Protein AF-A0A918CQI0-F1 (afdb_monomer)

Nearest PDB structures (foldseek):
  6ohr-assembly1_A  TM=6.724E-01  e=1.239E-04  Homo sapiens
  6ohr-assembly2_B  TM=6.672E-01  e=1.388E-04  Homo sapiens
  6ohr-assembly3_C  TM=6.407E-01  e=8.799E-05  Homo sapiens
  2b5a-assembly1_A  TM=7.599E-01  e=2.632E-02  [Bacillus] caldolyticus
  6jpi-assembly1_C  TM=6.608E-01  e=2.218E-02  Pseudomonas aeruginosa PAO1

Organism: NCBI:txid1324013

pLDDT: mean 83.98, std 19.93, range [24.59, 98.56]

InterPro domains:
  IPR001387 Cro/C1-type, helix-turn-helix domain [cd00093] (37-89)
  IPR010982 Lambda repressor-like, DNA-binding domain superfamily [SSF47413] (44-100)

Mean predicted aligned error: 15.68 Å

Foldseek 3Di:
DDDDDDDDDDDDDDDDDDDPPPPPPPPDDDALLRVQLVVLVVLCVVLVNDDLVVLCVQLVHDSVLSVCSNNSVDQDDLSSQQSSCVSSVHDSVVSVVSSVVNVVRVVVVVVVPDDDPDPDPPWDKFWDPAPLSQLVVLLVLLLVFDAEKEKEAADPADQCPVPDPSSVSSVVSLLVSLQVCLPPNGAHEYEYAFADDPNAGDPNSLVVLVVVCVSCVPRNRYFYFYDHDHPVDFDWMWIDGHQFKIKIWGPDPDPDHIIIMMTTDNVVSVVVVVVRVVVVVVTDTSVVVSVVNVD

Structure (mmCIF, N/CA/C/O backbone):
data_AF-A0A918CQI0-F1
#
_entry.id   AF-A0A918CQI0-F1
#
loop_
_atom_site.group_PDB
_atom_site.id
_atom_site.type_symbol
_atom_site.label_atom_id
_atom_site.label_alt_id
_atom_site.label_comp_id
_atom_site.label_asym_id
_atom_site.label_entity_id
_atom_site.label_seq_id
_atom_site.pdbx_PDB_ins_code
_atom_site.Cartn_x
_atom_site.Cartn_y
_atom_site.Cartn_z
_atom_site.occupancy
_atom_site.B_iso_or_equiv
_atom_site.auth_seq_id
_atom_site.auth_comp_id
_atom_site.auth_asym_id
_atom_site.auth_atom_id
_atom_site.pdbx_PDB_model_num
ATOM 1 N N . MET A 1 1 ? -9.431 64.770 25.709 1.00 43.91 1 MET A N 1
ATOM 2 C CA . MET A 1 1 ? -10.856 64.709 26.113 1.00 43.91 1 MET A CA 1
ATOM 3 C C . MET A 1 1 ? -11.470 66.068 25.822 1.00 43.91 1 MET A C 1
ATOM 5 O O . MET A 1 1 ? -10.762 67.024 26.129 1.00 43.91 1 MET A O 1
ATOM 9 N N . PRO A 1 2 ? -12.708 66.215 25.311 1.00 46.00 2 PRO A N 1
ATOM 10 C CA . PRO A 1 2 ? -13.735 65.239 24.889 1.00 46.00 2 PRO A CA 1
ATOM 11 C C . PRO A 1 2 ? -14.119 65.391 23.387 1.00 46.00 2 PRO A C 1
ATOM 13 O O . PRO A 1 2 ? -13.620 66.292 22.724 1.00 46.00 2 PRO A O 1
ATOM 16 N N . GLY A 1 3 ? -14.807 64.429 22.761 1.00 30.62 3 GLY A N 1
ATOM 17 C CA . GLY A 1 3 ? -16.277 64.387 22.564 1.00 30.62 3 GLY A CA 1
ATOM 18 C C . GLY A 1 3 ? -16.542 64.277 21.043 1.00 30.62 3 GLY A C 1
ATOM 19 O O . GLY A 1 3 ? -15.683 64.696 20.280 1.00 30.62 3 GLY A O 1
ATOM 20 N N . GLU A 1 4 ? -17.592 63.707 20.456 1.00 34.19 4 GLU A N 1
ATOM 21 C CA . GLU A 1 4 ? -18.902 63.168 20.846 1.00 34.19 4 GLU A CA 1
ATOM 22 C C . GLU A 1 4 ? -19.429 62.402 19.601 1.00 34.19 4 GLU A C 1
ATOM 24 O O . GLU A 1 4 ? -19.102 62.760 18.472 1.00 34.19 4 GLU A O 1
ATOM 29 N N . SER A 1 5 ? -20.021 61.216 19.765 1.00 29.55 5 SER A N 1
ATOM 30 C CA . SER A 1 5 ? -21.467 60.923 19.630 1.00 29.55 5 SER A CA 1
ATOM 31 C C . SER A 1 5 ? -22.113 61.207 18.263 1.00 29.55 5 SER A C 1
ATOM 33 O O . SER A 1 5 ? -22.147 62.335 17.788 1.00 29.55 5 SER A O 1
ATOM 35 N N . GLY A 1 6 ? -22.753 60.178 17.693 1.00 29.69 6 GLY A N 1
ATOM 36 C CA . GLY A 1 6 ? -23.623 60.317 16.524 1.00 29.69 6 GLY A CA 1
ATOM 37 C C . GLY A 1 6 ? -24.321 59.020 16.108 1.00 29.69 6 GLY A C 1
ATOM 38 O O . GLY A 1 6 ? -24.014 58.469 15.058 1.00 29.69 6 GLY A O 1
ATOM 39 N N . THR A 1 7 ? -25.265 58.543 16.923 1.00 31.00 7 THR A N 1
ATOM 40 C CA . THR A 1 7 ? -26.298 57.564 16.533 1.00 31.00 7 THR A CA 1
ATOM 41 C C . THR A 1 7 ? -27.564 58.324 16.149 1.00 31.00 7 THR A C 1
ATOM 43 O O . THR A 1 7 ? -28.096 59.010 17.016 1.00 31.00 7 THR A O 1
ATOM 46 N N . ILE A 1 8 ? -28.096 58.152 14.929 1.00 29.22 8 ILE A N 1
ATOM 47 C CA . ILE A 1 8 ? -29.526 58.356 14.606 1.00 29.22 8 ILE A CA 1
ATOM 48 C C . ILE A 1 8 ? -29.971 57.300 13.583 1.00 29.22 8 ILE A C 1
ATOM 50 O O . ILE A 1 8 ? -29.240 56.949 12.661 1.00 29.22 8 ILE A O 1
ATOM 54 N N . ALA A 1 9 ? -31.174 56.778 13.810 1.00 25.25 9 ALA A N 1
ATOM 55 C CA . ALA A 1 9 ? -31.781 55.615 13.187 1.00 25.25 9 ALA A CA 1
ATOM 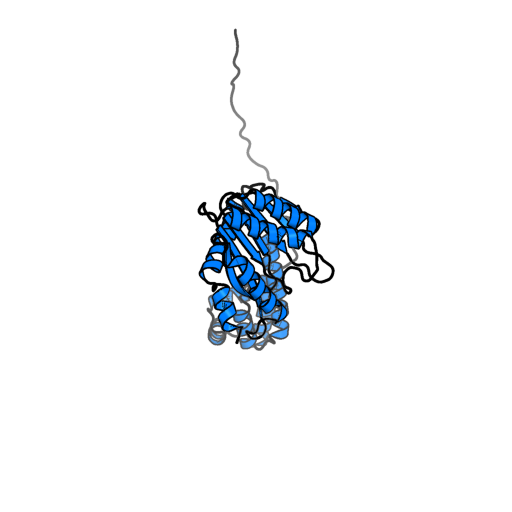56 C C . ALA A 1 9 ? -32.838 55.951 12.109 1.00 25.25 9 ALA A C 1
ATOM 58 O O . ALA A 1 9 ? -33.410 57.034 12.120 1.00 25.25 9 ALA A O 1
ATOM 59 N N . LEU A 1 10 ? -33.155 54.913 11.315 1.00 25.06 10 LEU A N 1
ATOM 60 C CA . LEU A 1 10 ? -34.474 54.512 10.779 1.00 25.06 10 LEU A CA 1
ATOM 61 C C . LEU A 1 10 ? -35.202 55.393 9.734 1.00 25.06 10 LEU A C 1
ATOM 63 O O . LEU A 1 10 ? -35.599 56.519 10.000 1.00 25.06 10 LEU A O 1
ATOM 67 N N . VAL A 1 11 ? -35.504 54.782 8.576 1.00 24.59 11 VAL A N 1
ATOM 68 C CA . VAL A 1 11 ? -36.842 54.379 8.053 1.00 24.59 11 VAL A CA 1
ATOM 69 C C . VAL A 1 11 ? -36.818 54.408 6.515 1.00 24.59 11 VAL A C 1
ATOM 71 O O . VAL A 1 11 ? -36.455 55.411 5.912 1.00 24.59 11 VAL A O 1
ATOM 74 N N . GLY A 1 12 ? -37.276 53.326 5.876 1.00 25.64 12 GLY A N 1
ATOM 75 C CA . GLY A 1 12 ? -37.568 53.307 4.440 1.00 25.64 12 GLY A CA 1
ATOM 76 C C . GLY A 1 12 ? -38.096 51.960 3.950 1.00 25.64 12 GLY A C 1
ATOM 77 O O . GLY A 1 12 ? -37.353 51.193 3.351 1.00 25.64 12 GLY A O 1
ATOM 78 N N . LEU A 1 13 ? -39.370 51.673 4.232 1.00 28.36 13 LEU A N 1
ATOM 79 C CA . LEU A 1 13 ? -40.168 50.638 3.563 1.00 28.36 13 LEU A CA 1
ATOM 80 C C . LEU A 1 13 ? -40.435 51.052 2.106 1.00 28.36 13 LEU A C 1
ATOM 82 O O . LEU A 1 13 ? -40.851 52.182 1.861 1.00 28.36 13 LEU A O 1
ATOM 86 N N . GLY A 1 14 ? -40.263 50.121 1.167 1.00 27.58 14 GLY A N 1
ATOM 87 C CA . GLY A 1 14 ? -40.671 50.266 -0.231 1.00 27.58 14 GLY A CA 1
ATOM 88 C C . GLY A 1 14 ? -40.744 48.902 -0.912 1.00 27.58 14 GLY A C 1
ATOM 89 O O . GLY A 1 14 ? -39.717 48.315 -1.244 1.00 27.58 14 GLY A O 1
ATOM 90 N N . GLU A 1 15 ? -41.962 48.385 -1.057 1.00 27.89 15 GLU A N 1
ATOM 91 C CA . GLU A 1 15 ? -42.294 47.166 -1.795 1.00 27.89 15 GLU A CA 1
ATOM 92 C C . GLU A 1 15 ? -42.138 47.327 -3.317 1.00 27.89 15 GLU A C 1
ATOM 94 O O . GLU A 1 15 ? -42.397 48.391 -3.870 1.00 27.89 15 GLU A O 1
ATOM 99 N N . ALA A 1 16 ? -41.849 46.179 -3.945 1.00 30.19 16 ALA A N 1
ATOM 100 C CA . ALA A 1 16 ? -42.161 45.763 -5.314 1.00 30.19 16 ALA A CA 1
ATOM 101 C C . ALA A 1 16 ? -41.511 46.521 -6.490 1.00 30.19 16 ALA A C 1
ATOM 103 O O . ALA A 1 16 ? -41.761 47.695 -6.727 1.00 30.19 16 ALA A O 1
ATOM 104 N N . LEU A 1 17 ? -40.783 45.778 -7.333 1.00 30.05 17 LEU A N 1
ATOM 105 C CA . LEU A 1 17 ? -41.229 45.385 -8.679 1.00 30.05 17 LEU A CA 1
ATOM 106 C C . LEU A 1 17 ? -40.208 44.422 -9.313 1.00 30.05 17 LEU A C 1
ATOM 108 O O . LEU A 1 17 ? -39.026 44.430 -8.984 1.00 30.05 17 LEU A O 1
ATOM 112 N N . GLY A 1 18 ? -40.725 43.535 -10.161 1.00 34.34 18 GLY A N 1
ATOM 113 C CA . GLY A 1 18 ? -40.075 42.321 -10.640 1.00 34.34 18 GLY A CA 1
ATOM 114 C C . GLY A 1 18 ? -38.739 42.520 -11.353 1.00 34.34 18 GLY A C 1
ATOM 115 O O . GLY A 1 18 ? -38.588 43.369 -12.225 1.00 34.34 18 GLY A O 1
ATOM 116 N N . GLY A 1 19 ? -37.801 41.640 -11.020 1.00 28.45 19 GLY A N 1
ATOM 117 C CA . GLY A 1 19 ? -36.682 41.277 -11.872 1.00 28.45 19 GLY A CA 1
ATOM 118 C C . GLY A 1 19 ? -36.736 39.770 -12.041 1.00 28.45 19 GLY A C 1
ATOM 119 O O . GLY A 1 19 ? -36.322 39.041 -11.144 1.00 28.45 19 GLY A O 1
ATOM 120 N N . GLU A 1 20 ? -37.322 39.313 -13.147 1.00 30.55 20 GLU A N 1
ATOM 121 C CA . GLU A 1 20 ? -37.226 37.928 -13.597 1.00 30.55 20 GLU A CA 1
ATOM 122 C C . GLU A 1 20 ? -35.743 37.543 -13.629 1.00 30.55 20 GLU A C 1
ATOM 124 O O . GLU A 1 20 ? -34.983 37.979 -14.495 1.00 30.55 20 GLU A O 1
ATOM 129 N N . ALA A 1 21 ? -35.318 36.741 -12.652 1.00 32.94 21 ALA A N 1
ATOM 130 C CA . ALA A 1 21 ? -34.090 35.984 -12.767 1.00 32.94 21 ALA A CA 1
ATOM 131 C C . ALA A 1 21 ? -34.313 35.012 -13.923 1.00 32.94 21 ALA A C 1
ATOM 133 O O . ALA A 1 21 ? -35.017 34.013 -13.798 1.00 32.94 21 ALA A O 1
ATOM 134 N N . MET A 1 22 ? -33.784 35.403 -15.075 1.00 33.12 22 MET A N 1
ATOM 135 C CA . MET A 1 22 ? -33.722 34.631 -16.297 1.00 33.12 22 MET A CA 1
ATOM 136 C C . MET A 1 22 ? -33.066 33.289 -15.978 1.00 33.12 22 MET A C 1
ATOM 138 O O . MET A 1 22 ? -31.842 33.183 -15.919 1.00 33.12 22 MET A O 1
ATOM 142 N N . ASP A 1 23 ? -33.913 32.287 -15.731 1.00 33.84 23 ASP A N 1
ATOM 143 C CA . ASP A 1 23 ? -33.568 30.875 -15.694 1.00 33.84 23 ASP A CA 1
ATOM 144 C C . ASP A 1 23 ? -32.822 30.579 -16.997 1.00 33.84 23 ASP A C 1
ATOM 146 O O . ASP A 1 23 ? -33.412 30.433 -18.074 1.00 33.84 23 ASP A O 1
ATOM 150 N N . THR A 1 24 ? -31.496 30.513 -16.920 1.00 36.16 24 THR A N 1
ATOM 151 C CA . THR A 1 24 ? -30.653 29.937 -17.962 1.00 36.16 24 THR A CA 1
ATOM 152 C C . THR A 1 24 ? -30.858 28.430 -17.921 1.00 36.16 24 THR A C 1
ATOM 154 O O . THR A 1 24 ? -30.026 27.635 -17.495 1.00 36.16 24 THR A O 1
ATOM 157 N N . HIS A 1 25 ? -32.044 28.033 -18.372 1.00 39.84 25 HIS A N 1
ATOM 158 C CA . HIS A 1 25 ? -32.394 26.681 -18.724 1.00 39.84 25 HIS A CA 1
ATOM 159 C C . HIS A 1 25 ? -31.413 26.226 -19.809 1.00 39.84 25 HIS A C 1
ATOM 161 O O . HIS A 1 25 ? -31.597 26.520 -20.993 1.00 39.84 25 HIS A O 1
ATOM 167 N N . THR A 1 26 ? -30.363 25.506 -19.404 1.00 41.09 26 THR A N 1
ATOM 168 C CA . THR A 1 26 ? -29.551 24.667 -20.291 1.00 41.09 26 THR A CA 1
ATOM 169 C C . THR A 1 26 ? -30.467 23.600 -20.882 1.00 41.09 26 THR A C 1
ATOM 171 O O . THR A 1 26 ? -30.580 22.470 -20.410 1.00 41.09 26 THR A O 1
ATOM 174 N N . ARG A 1 27 ? -31.191 23.995 -21.923 1.00 43.25 27 ARG A N 1
ATOM 175 C CA . ARG A 1 27 ? -31.973 23.127 -22.783 1.00 43.25 27 ARG A CA 1
ATOM 176 C C . ARG A 1 27 ? -30.967 22.402 -23.674 1.00 43.25 27 ARG A C 1
ATOM 178 O O . ARG A 1 27 ? -30.378 23.030 -24.548 1.00 43.25 27 ARG A O 1
ATOM 185 N N . GLY A 1 28 ? -30.772 21.096 -23.481 1.00 47.19 28 GLY A N 1
ATOM 186 C CA . GLY A 1 28 ? -30.269 20.284 -24.595 1.00 47.19 28 GLY A CA 1
ATOM 187 C C . GLY A 1 28 ? -29.631 18.926 -24.323 1.00 47.19 28 GLY A C 1
ATOM 188 O O . GLY A 1 28 ? -29.652 18.106 -25.233 1.00 47.19 28 GLY A O 1
ATOM 189 N N . ALA A 1 29 ? -29.108 18.627 -23.131 1.00 59.72 29 ALA A N 1
ATOM 190 C CA . ALA A 1 29 ? -28.487 17.321 -22.881 1.00 59.72 29 ALA A CA 1
ATOM 191 C C . ALA A 1 29 ? -29.232 16.561 -21.779 1.00 59.72 29 ALA A C 1
ATOM 193 O O . ALA A 1 29 ? -29.162 16.916 -20.606 1.00 59.72 29 ALA A O 1
ATOM 194 N N . SER A 1 30 ? -29.957 15.499 -22.148 1.00 77.81 30 SER A N 1
ATOM 195 C CA . SER A 1 30 ? -30.478 14.542 -21.165 1.00 77.81 30 SER A CA 1
ATOM 196 C C . SER A 1 30 ? -29.317 13.965 -20.355 1.00 77.81 30 SER A C 1
ATOM 198 O O . SER A 1 30 ? -28.272 13.639 -20.932 1.00 77.81 30 SER A O 1
ATOM 200 N N . SER A 1 31 ? -29.507 13.805 -19.042 1.00 89.00 31 SER A N 1
ATOM 201 C CA . SER A 1 31 ? -28.473 13.243 -18.167 1.00 89.00 31 SER A CA 1
ATOM 202 C C . SER A 1 31 ? -28.040 11.854 -18.663 1.00 89.00 31 SER A C 1
ATOM 204 O O . SER A 1 31 ? -28.851 11.149 -19.280 1.00 89.00 31 SER A O 1
ATOM 206 N N . PRO A 1 32 ? -26.801 11.405 -18.395 1.00 92.38 32 PRO A N 1
ATOM 207 C CA . PRO A 1 32 ? -26.342 10.077 -18.817 1.00 92.38 32 PRO A CA 1
ATOM 208 C C . PRO A 1 32 ? -27.292 8.957 -18.360 1.00 92.38 32 PRO A C 1
ATOM 210 O O . PRO A 1 32 ? -27.568 8.014 -19.103 1.00 92.38 32 PRO A O 1
ATOM 213 N N . VAL A 1 33 ? -27.895 9.107 -17.175 1.00 93.38 33 VAL A N 1
ATOM 214 C CA . VAL A 1 33 ? -28.897 8.173 -16.638 1.00 93.38 33 VAL A CA 1
ATOM 215 C C . VAL A 1 33 ? -30.197 8.199 -17.451 1.00 93.38 33 VAL A C 1
ATOM 217 O O . VAL A 1 33 ? -30.773 7.148 -17.731 1.00 93.38 33 VAL A O 1
ATOM 220 N N . GLN A 1 34 ? -30.654 9.378 -17.878 1.00 94.00 34 GLN A N 1
ATOM 221 C CA . GLN A 1 34 ? -31.845 9.526 -18.718 1.00 94.00 34 GLN A CA 1
ATOM 222 C C . GLN A 1 34 ? -31.631 8.986 -20.139 1.00 94.00 34 GLN A C 1
ATOM 224 O O . GLN A 1 34 ? -32.548 8.381 -20.705 1.00 94.00 34 GLN A O 1
ATOM 229 N N . ARG A 1 35 ? -30.433 9.154 -20.716 1.00 94.69 35 ARG A N 1
ATOM 230 C CA . ARG A 1 35 ? -30.082 8.565 -22.021 1.00 94.69 35 ARG A CA 1
ATOM 231 C C . ARG A 1 35 ? -30.095 7.042 -21.949 1.00 94.69 35 ARG A C 1
ATOM 233 O O . ARG A 1 35 ? -30.805 6.399 -22.721 1.00 94.69 35 ARG A O 1
ATOM 240 N N . PHE A 1 36 ? -29.429 6.480 -20.942 1.00 95.88 36 PHE A N 1
ATOM 241 C CA . PHE A 1 36 ? -29.421 5.040 -20.692 1.00 95.88 36 PHE A CA 1
ATOM 242 C C . PHE A 1 36 ? -30.840 4.469 -20.505 1.00 95.88 36 PHE A C 1
ATOM 244 O O . PHE A 1 36 ? -31.219 3.476 -21.128 1.00 95.88 36 PHE A O 1
ATOM 251 N N . ALA A 1 37 ? -31.672 5.134 -19.700 1.00 96.19 37 ALA A N 1
ATOM 252 C CA . ALA A 1 37 ? -33.060 4.735 -19.474 1.00 96.19 37 ALA A CA 1
ATOM 253 C C . ALA A 1 37 ? -33.925 4.789 -20.741 1.00 96.19 37 ALA A C 1
ATOM 255 O O . ALA A 1 37 ? -34.863 4.006 -20.900 1.00 96.19 37 ALA A O 1
ATOM 256 N N . SER A 1 38 ? -33.625 5.709 -21.657 1.00 96.38 38 SER A N 1
ATOM 257 C CA . SER A 1 38 ? -34.333 5.829 -22.933 1.00 96.38 38 SER A CA 1
ATOM 258 C C . SER A 1 38 ? -34.050 4.639 -23.844 1.00 96.38 38 SER A C 1
ATOM 260 O O . SER A 1 38 ? -34.995 4.044 -24.366 1.00 96.38 38 SER A O 1
ATOM 262 N N . GLU A 1 39 ? -32.792 4.211 -23.945 1.00 96.75 39 GLU A N 1
ATOM 263 C CA . GLU A 1 39 ? -32.448 2.966 -24.640 1.00 96.75 39 GLU A CA 1
ATOM 264 C C . GLU A 1 39 ? -33.082 1.746 -23.955 1.00 96.75 39 GLU A C 1
ATOM 266 O O . GLU A 1 39 ? -33.554 0.826 -24.627 1.00 96.75 39 GLU A O 1
ATOM 271 N N . LEU A 1 40 ? -33.182 1.744 -22.618 1.00 96.50 40 LEU A N 1
ATOM 272 C CA . LEU A 1 40 ? -33.717 0.589 -21.881 1.00 96.50 40 LEU A CA 1
ATOM 273 C C . LEU A 1 40 ? -35.222 0.441 -22.100 1.00 96.50 40 LEU A C 1
ATOM 275 O O . LEU A 1 40 ? -35.736 -0.670 -22.244 1.00 96.50 40 LEU A O 1
ATOM 279 N N . ARG A 1 41 ? -35.932 1.567 -22.208 1.00 97.25 41 ARG A N 1
ATOM 280 C CA . ARG A 1 41 ? -37.339 1.590 -22.616 1.00 97.25 41 ARG A CA 1
ATOM 281 C C . ARG A 1 41 ? -37.521 1.114 -24.057 1.00 97.25 41 ARG A C 1
ATOM 283 O O . ARG A 1 41 ? -38.466 0.371 -24.307 1.00 97.25 41 ARG A O 1
ATOM 290 N N . ARG A 1 42 ? -36.622 1.467 -24.986 1.00 96.56 42 ARG A N 1
ATOM 291 C CA . ARG A 1 42 ? -36.660 0.949 -26.370 1.00 96.56 42 ARG A CA 1
ATOM 292 C C . ARG A 1 42 ? -36.492 -0.565 -26.416 1.00 96.56 42 ARG A C 1
ATOM 294 O O . ARG A 1 42 ? -37.295 -1.234 -27.060 1.00 96.56 42 ARG A O 1
ATOM 301 N N . LEU A 1 43 ? -35.524 -1.105 -25.676 1.00 96.75 43 LEU A N 1
ATOM 302 C CA . LEU A 1 43 ? -35.337 -2.552 -25.572 1.00 96.75 43 LEU A CA 1
ATOM 303 C C . LEU A 1 43 ? -36.574 -3.235 -24.972 1.00 96.75 43 LEU A C 1
ATOM 305 O O . LEU A 1 43 ? -37.048 -4.240 -25.494 1.00 96.75 43 LEU A O 1
ATOM 309 N N . ARG A 1 44 ? -37.164 -2.647 -23.925 1.00 97.06 44 ARG A N 1
ATOM 310 C CA . ARG A 1 44 ? -38.406 -3.153 -23.329 1.00 97.06 44 ARG A CA 1
ATOM 311 C C . ARG A 1 44 ? -39.573 -3.172 -24.318 1.00 97.06 44 ARG A C 1
ATOM 313 O O . ARG A 1 44 ? -40.345 -4.126 -24.302 1.00 97.06 44 ARG A O 1
ATOM 320 N N . MET A 1 45 ? -39.715 -2.150 -25.162 1.00 96.06 45 MET A N 1
ATOM 321 C CA . MET A 1 45 ? -40.747 -2.125 -26.207 1.00 96.06 45 MET A CA 1
ATOM 322 C C . MET A 1 45 ? -40.519 -3.226 -27.247 1.00 96.06 45 MET A C 1
ATOM 324 O O . MET A 1 45 ? -41.465 -3.940 -27.571 1.00 96.06 45 MET A O 1
ATOM 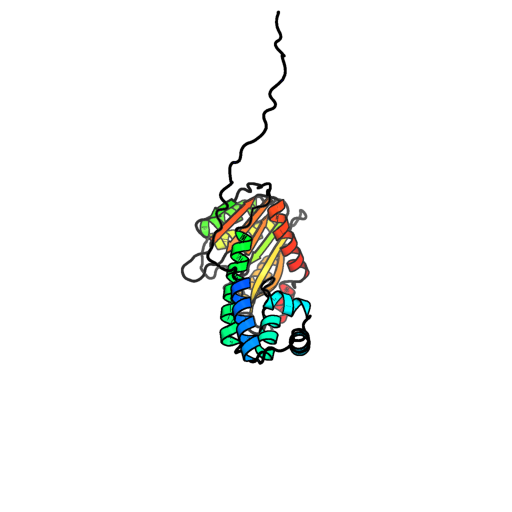328 N N . ALA A 1 46 ? -39.276 -3.423 -27.698 1.00 93.88 46 ALA A N 1
ATOM 329 C CA . ALA A 1 46 ? -38.921 -4.501 -28.626 1.00 93.88 46 ALA A CA 1
ATOM 330 C C . ALA A 1 46 ? -39.201 -5.900 -28.040 1.00 93.88 46 ALA A C 1
ATOM 332 O O . ALA A 1 46 ? -39.601 -6.808 -28.759 1.00 93.88 46 ALA A O 1
ATOM 333 N N . ALA A 1 47 ? -39.079 -6.046 -26.719 1.00 92.62 47 ALA A N 1
ATOM 334 C CA . ALA A 1 47 ? -39.394 -7.266 -25.978 1.00 92.62 47 ALA A CA 1
ATOM 335 C C . ALA A 1 47 ? -40.899 -7.469 -25.680 1.00 92.62 47 ALA A C 1
ATOM 337 O O . ALA A 1 47 ? -41.250 -8.283 -24.825 1.00 92.62 47 ALA A O 1
ATOM 338 N N . GLY A 1 48 ? -41.803 -6.707 -26.307 1.00 93.69 48 GLY A N 1
ATOM 339 C CA . GLY A 1 48 ? -43.252 -6.827 -26.086 1.00 93.69 48 GLY A CA 1
ATOM 340 C C . GLY A 1 48 ? -43.765 -6.112 -24.831 1.00 93.69 48 GLY A C 1
ATOM 341 O O . GLY A 1 48 ? -44.816 -6.459 -24.299 1.00 93.69 48 GLY A O 1
ATOM 342 N N . ASN A 1 49 ? -43.029 -5.112 -24.340 1.00 92.69 49 ASN A N 1
ATOM 343 C CA . ASN A 1 49 ? -43.407 -4.255 -23.215 1.00 92.69 49 ASN A CA 1
ATOM 344 C C . ASN A 1 49 ? -43.733 -5.014 -21.912 1.00 92.69 49 ASN A C 1
ATOM 346 O O . ASN A 1 49 ? -44.700 -4.699 -21.213 1.00 92.69 49 ASN A O 1
ATOM 350 N N . LEU A 1 50 ? -42.890 -5.992 -21.560 1.00 93.69 50 LEU A N 1
ATOM 351 C CA . LEU A 1 50 ? -43.024 -6.793 -20.337 1.00 93.69 50 LEU A CA 1
ATOM 352 C C . LEU A 1 50 ? -43.305 -5.928 -19.098 1.00 93.69 50 LEU A C 1
ATOM 354 O O . LEU A 1 50 ? -42.764 -4.829 -18.942 1.00 93.69 50 LEU A O 1
ATOM 358 N N . GLN A 1 51 ? -44.146 -6.427 -18.191 1.00 95.44 51 GLN A N 1
ATOM 359 C CA . GLN A 1 51 ? -44.474 -5.711 -16.959 1.00 95.44 51 GLN A CA 1
ATOM 360 C C . GLN A 1 51 ? -43.256 -5.626 -16.030 1.00 95.44 51 GLN A C 1
ATOM 362 O O . GLN A 1 51 ? -42.476 -6.571 -15.918 1.00 95.44 51 GLN A O 1
ATOM 367 N N . VAL A 1 52 ? -43.134 -4.514 -15.299 1.00 95.06 52 VAL A N 1
ATOM 368 C CA . VAL A 1 52 ? -42.037 -4.259 -14.343 1.00 95.06 52 VAL A CA 1
ATOM 369 C C . VAL A 1 52 ? -41.858 -5.415 -13.353 1.00 95.06 52 VAL A C 1
ATOM 371 O O . VAL A 1 52 ? -40.731 -5.845 -13.122 1.00 95.06 52 VAL A O 1
ATOM 374 N N . LYS A 1 53 ? -42.957 -5.970 -12.824 1.00 94.38 53 LYS A N 1
ATOM 375 C CA . LYS A 1 53 ? -42.926 -7.114 -11.896 1.00 94.38 53 LYS A CA 1
ATOM 376 C C . LYS A 1 53 ? -42.364 -8.382 -12.546 1.00 94.38 53 LYS A C 1
ATOM 378 O O . LYS A 1 53 ? -41.578 -9.089 -11.926 1.00 94.38 53 LYS A O 1
ATOM 383 N N . THR A 1 54 ? -42.726 -8.647 -13.801 1.00 95.44 54 THR A N 1
ATOM 384 C CA . THR A 1 54 ? -42.221 -9.792 -14.572 1.00 95.44 54 THR A CA 1
ATOM 385 C C . THR A 1 54 ? -40.730 -9.653 -14.855 1.00 95.44 54 THR A C 1
ATOM 387 O O . THR A 1 54 ? -39.984 -10.615 -14.686 1.00 95.44 54 THR A O 1
ATOM 390 N N . ILE A 1 55 ? -40.286 -8.452 -15.240 1.00 95.56 55 ILE A N 1
ATOM 391 C CA . ILE A 1 55 ? -38.867 -8.155 -15.462 1.00 95.56 55 ILE A CA 1
ATOM 392 C C . ILE A 1 55 ? -38.088 -8.340 -14.157 1.00 95.56 55 ILE A C 1
ATOM 394 O O . ILE A 1 55 ? -37.080 -9.035 -14.146 1.00 95.56 55 ILE A O 1
ATOM 398 N N . ALA A 1 56 ? -38.584 -7.773 -13.055 1.00 95.00 56 ALA A N 1
ATOM 399 C CA . ALA A 1 56 ? -37.962 -7.854 -11.737 1.00 95.00 56 ALA A CA 1
ATOM 400 C C . ALA A 1 56 ? -37.794 -9.306 -11.260 1.00 95.00 56 ALA A C 1
ATOM 402 O O . ALA A 1 56 ? -36.703 -9.698 -10.850 1.00 95.00 56 ALA A O 1
ATOM 403 N N . ALA A 1 57 ? -38.843 -10.125 -11.390 1.00 95.06 57 ALA A N 1
ATOM 404 C CA . ALA A 1 57 ? -38.798 -11.537 -11.024 1.00 95.06 57 ALA A CA 1
ATOM 405 C C . ALA A 1 57 ? -37.766 -12.317 -11.856 1.00 95.06 57 ALA A C 1
ATOM 407 O O . ALA A 1 57 ? -36.936 -13.030 -11.297 1.00 95.06 57 ALA A O 1
ATOM 408 N N . ARG A 1 58 ? -37.768 -12.144 -13.186 1.00 95.81 58 ARG A N 1
ATOM 409 C CA . ARG A 1 58 ? -36.832 -12.845 -14.083 1.00 95.81 58 ARG A CA 1
ATOM 410 C C . ARG A 1 58 ? -35.387 -12.365 -13.931 1.00 95.81 58 ARG A C 1
ATOM 412 O O . ARG A 1 58 ? -34.468 -13.166 -14.039 1.00 95.81 58 ARG A O 1
ATOM 419 N N . ALA A 1 59 ? -35.183 -11.078 -13.655 1.00 92.94 59 ALA A N 1
ATOM 420 C CA . ALA A 1 59 ? -33.864 -10.487 -13.437 1.00 92.94 59 ALA A CA 1
ATOM 421 C C . ALA A 1 59 ? -33.367 -10.635 -11.986 1.00 92.94 59 ALA A C 1
ATOM 423 O O . ALA A 1 59 ? -32.271 -10.166 -11.669 1.00 92.94 59 ALA A O 1
ATOM 424 N N . GLN A 1 60 ? -34.156 -11.271 -11.108 1.00 94.06 60 GLN A N 1
ATOM 425 C CA . GLN A 1 60 ? -33.860 -11.457 -9.684 1.00 94.06 60 GLN A CA 1
ATOM 426 C C . GLN A 1 60 ? -33.495 -10.135 -8.986 1.00 94.06 60 GLN A C 1
ATOM 428 O O . GLN A 1 60 ? -32.481 -10.030 -8.294 1.00 94.06 60 GLN A O 1
ATOM 433 N N . CYS A 1 61 ? -34.300 -9.096 -9.211 1.00 92.75 61 CYS A N 1
ATOM 434 C CA . CYS A 1 61 ? -34.136 -7.784 -8.590 1.00 92.75 61 CYS A CA 1
ATOM 435 C C . CYS A 1 61 ? -35.490 -7.212 -8.143 1.00 92.75 61 CYS A C 1
ATOM 437 O O . CYS A 1 61 ? -36.544 -7.797 -8.381 1.00 92.75 61 CYS A O 1
ATOM 439 N N . SER A 1 62 ? -35.482 -6.070 -7.452 1.00 94.12 62 SER A N 1
ATOM 440 C CA . SER A 1 62 ? -36.727 -5.462 -6.970 1.00 94.12 62 SER A CA 1
ATOM 441 C C . SER A 1 62 ? -37.471 -4.717 -8.086 1.00 94.12 62 SER A C 1
ATOM 443 O O . SER A 1 62 ? -36.861 -4.125 -8.980 1.00 94.12 62 SER A O 1
ATOM 445 N N . SER A 1 63 ? -38.805 -4.660 -8.001 1.00 92.94 63 SER A N 1
ATOM 446 C CA . SER A 1 63 ? -39.617 -3.839 -8.919 1.00 92.94 63 SER A CA 1
ATOM 447 C C . SER A 1 63 ? -39.265 -2.349 -8.838 1.00 92.94 63 SER A C 1
ATOM 449 O O . SER A 1 63 ? -39.324 -1.655 -9.851 1.00 92.94 63 SER A O 1
ATOM 451 N N . ALA A 1 64 ? -38.844 -1.868 -7.662 1.00 91.94 64 ALA A N 1
ATOM 452 C CA . ALA A 1 64 ? -38.344 -0.508 -7.493 1.00 91.94 64 ALA A CA 1
ATOM 453 C C . ALA A 1 64 ? -37.084 -0.281 -8.339 1.00 91.94 64 ALA A C 1
ATOM 455 O O . ALA A 1 64 ? -37.040 0.667 -9.111 1.00 91.94 64 ALA A O 1
ATOM 456 N N . THR A 1 65 ? -36.108 -1.194 -8.298 1.00 92.06 65 THR A N 1
ATOM 457 C CA . THR A 1 65 ? -34.877 -1.107 -9.104 1.00 92.06 65 THR A CA 1
ATOM 458 C C . THR A 1 65 ? -35.166 -1.026 -10.604 1.00 92.06 65 THR A C 1
ATOM 460 O O . THR A 1 65 ? -34.572 -0.202 -11.294 1.00 92.06 65 THR A O 1
ATOM 463 N N . VAL A 1 66 ? -36.098 -1.842 -11.107 1.00 94.69 66 VAL A N 1
ATOM 464 C CA . VAL A 1 66 ? -36.516 -1.809 -12.519 1.00 94.69 66 VAL A CA 1
ATOM 465 C C . VAL A 1 66 ? -37.205 -0.486 -12.862 1.00 94.69 66 VAL A C 1
ATOM 467 O O . VAL A 1 66 ? -36.930 0.098 -13.909 1.00 94.69 66 VAL A O 1
ATOM 470 N N . SER A 1 67 ? -38.072 0.010 -11.975 1.00 95.25 67 SER A N 1
ATOM 471 C CA . SER A 1 67 ? -38.757 1.294 -12.145 1.00 95.25 67 SER A CA 1
ATOM 472 C C . SER A 1 67 ? -37.772 2.467 -12.179 1.00 95.25 67 SER A C 1
ATOM 474 O O . SER A 1 67 ? -37.805 3.271 -13.107 1.00 95.25 67 SER A O 1
ATOM 476 N N . GLU A 1 68 ? -36.837 2.536 -11.226 1.00 93.94 68 GLU A N 1
ATOM 477 C CA . GLU A 1 68 ? -35.802 3.577 -11.181 1.00 93.94 68 GLU A CA 1
ATOM 478 C C . GLU A 1 68 ? -34.936 3.593 -12.444 1.00 93.94 68 GLU A C 1
ATOM 480 O O . GLU A 1 68 ? -34.605 4.667 -12.952 1.00 93.94 68 GLU A O 1
ATOM 485 N N . ALA A 1 69 ? -34.598 2.408 -12.961 1.00 94.38 69 ALA A N 1
ATOM 486 C CA . ALA A 1 69 ? -33.809 2.253 -14.175 1.00 94.38 69 ALA A CA 1
ATOM 487 C C . ALA A 1 69 ? -34.566 2.741 -15.417 1.00 94.38 69 ALA A C 1
ATOM 489 O O . ALA A 1 69 ? -34.026 3.508 -16.208 1.00 94.38 69 ALA A O 1
ATOM 490 N N . LEU A 1 70 ? -35.827 2.328 -15.583 1.00 95.31 70 LEU A N 1
ATOM 491 C CA . LEU A 1 70 ? -36.653 2.703 -16.737 1.00 95.31 70 LEU A CA 1
ATOM 492 C C . LEU A 1 70 ? -37.035 4.188 -16.734 1.00 95.31 70 LEU A C 1
ATOM 494 O O . LEU A 1 70 ? -37.172 4.780 -17.804 1.00 95.31 70 LEU A O 1
ATOM 498 N N . ASN A 1 71 ? -37.187 4.784 -15.551 1.00 95.06 71 ASN A N 1
ATOM 499 C CA . ASN A 1 71 ? -37.512 6.201 -15.385 1.00 95.06 71 ASN A CA 1
ATOM 500 C C . ASN A 1 71 ? -36.273 7.110 -15.409 1.00 95.06 71 ASN A C 1
ATOM 502 O O . ASN A 1 71 ? -36.411 8.327 -15.320 1.00 95.06 71 ASN A O 1
ATOM 506 N N . GLY A 1 72 ? -35.064 6.547 -15.505 1.00 93.56 72 GLY A N 1
ATOM 507 C CA . GLY A 1 72 ? -33.826 7.329 -15.535 1.00 93.56 72 GLY A CA 1
ATOM 508 C C . GLY A 1 72 ? -33.509 8.046 -14.226 1.00 93.56 72 GLY A C 1
ATOM 509 O O . GLY A 1 72 ? -32.774 9.029 -14.234 1.00 93.56 72 GLY A O 1
ATOM 510 N N . ARG A 1 73 ? -34.044 7.553 -13.104 1.00 92.44 73 ARG A N 1
ATOM 511 C CA . ARG A 1 73 ? -33.751 8.070 -11.761 1.00 92.44 73 ARG A CA 1
ATOM 512 C C . ARG A 1 73 ? -32.455 7.496 -11.197 1.00 92.44 73 ARG A C 1
ATOM 514 O O . ARG A 1 73 ? -31.769 8.158 -10.425 1.00 92.44 73 ARG A O 1
ATOM 521 N N . ARG A 1 74 ? -32.092 6.271 -11.594 1.00 91.44 74 ARG A N 1
ATOM 522 C CA . ARG A 1 74 ? -30.858 5.614 -11.147 1.00 91.44 74 ARG A CA 1
ATOM 523 C C . ARG A 1 74 ? -30.287 4.699 -12.220 1.00 91.44 74 ARG A C 1
ATOM 525 O O . ARG A 1 74 ? -31.010 3.884 -12.781 1.00 91.44 74 ARG A O 1
ATOM 532 N N . LEU A 1 75 ? -28.970 4.763 -12.419 1.00 94.56 75 LEU A N 1
ATOM 533 C CA . LEU A 1 75 ? -28.230 3.777 -13.206 1.00 94.56 75 LEU A CA 1
ATOM 534 C C . LEU A 1 75 ? -27.958 2.527 -12.343 1.00 94.56 75 LEU A C 1
ATOM 536 O O . LEU A 1 75 ? -27.215 2.639 -11.355 1.00 94.56 75 LEU A O 1
ATOM 540 N N . PRO A 1 76 ? -28.520 1.345 -12.672 1.00 94.00 76 PRO A N 1
ATOM 541 C CA . PRO A 1 76 ? -28.261 0.115 -11.923 1.00 94.00 76 PRO A CA 1
ATOM 542 C C . PRO A 1 76 ? -26.782 -0.294 -11.962 1.00 94.00 76 PRO A C 1
ATOM 544 O O . PRO A 1 76 ? -26.010 0.184 -12.796 1.00 94.00 76 PRO A O 1
ATOM 547 N N . GLY A 1 77 ? -26.373 -1.180 -11.052 1.00 93.00 77 GLY A N 1
ATOM 548 C CA . GLY A 1 77 ? -25.056 -1.824 -11.128 1.00 93.00 77 GLY A CA 1
ATOM 549 C C . GLY A 1 77 ? -24.955 -2.759 -12.339 1.00 93.00 77 GLY A C 1
ATOM 550 O O . GLY A 1 77 ? -25.980 -3.247 -12.814 1.00 93.00 77 GLY A O 1
ATOM 551 N N . GLU A 1 78 ? -23.736 -3.028 -12.815 1.00 96.25 78 GLU A N 1
ATOM 552 C CA . GLU A 1 78 ? -23.464 -3.793 -14.047 1.00 96.25 78 GLU A CA 1
ATOM 553 C C . GLU A 1 78 ? -24.184 -5.148 -14.068 1.00 96.25 78 GLU A C 1
ATOM 555 O O . GLU A 1 78 ? -24.910 -5.448 -15.013 1.00 96.25 78 GLU A O 1
ATOM 560 N N . THR A 1 79 ? -24.088 -5.918 -12.979 1.00 94.56 79 THR A N 1
ATOM 561 C CA . THR A 1 79 ? -24.741 -7.228 -12.836 1.00 94.56 79 THR A CA 1
ATOM 562 C C . THR A 1 79 ? -26.257 -7.151 -13.002 1.00 94.56 79 THR A C 1
ATOM 564 O O . THR A 1 79 ? -26.856 -7.986 -13.679 1.00 94.56 79 THR A O 1
ATOM 567 N N . VAL A 1 80 ? -26.897 -6.143 -12.400 1.00 95.69 80 VAL A N 1
ATOM 568 C CA . VAL A 1 80 ? -28.351 -5.958 -12.512 1.00 95.69 80 VAL A CA 1
ATOM 569 C C . VAL A 1 80 ? -28.708 -5.544 -13.933 1.00 95.69 80 VAL A C 1
ATOM 571 O O . VAL A 1 80 ? -29.651 -6.086 -14.499 1.00 95.69 80 VAL A O 1
ATOM 574 N N . THR A 1 81 ? -27.937 -4.642 -14.538 1.00 96.62 81 THR A N 1
ATOM 575 C CA . THR A 1 81 ? -28.131 -4.232 -15.930 1.00 96.62 81 THR A CA 1
ATOM 576 C C . THR A 1 81 ? -28.023 -5.414 -16.890 1.00 96.62 81 THR A C 1
ATOM 578 O O . THR A 1 81 ? -28.907 -5.586 -17.723 1.00 96.62 81 THR A O 1
ATOM 581 N N . CYS A 1 82 ? -27.004 -6.263 -16.740 1.00 97.12 82 CYS A N 1
ATOM 582 C CA . CYS A 1 82 ? -26.815 -7.461 -17.557 1.00 97.12 82 CYS A CA 1
ATOM 583 C C . CYS A 1 82 ? -28.038 -8.387 -17.491 1.00 97.12 82 CYS A C 1
ATOM 585 O O . CYS A 1 82 ? -28.581 -8.775 -18.525 1.00 97.12 82 CYS A O 1
ATOM 587 N N . ARG A 1 83 ? -28.564 -8.645 -16.286 1.00 96.50 83 ARG A N 1
ATOM 588 C CA . ARG A 1 83 ? -29.791 -9.440 -16.106 1.00 96.50 83 ARG A CA 1
ATOM 589 C C . ARG A 1 83 ? -31.015 -8.784 -16.744 1.00 96.50 83 ARG A C 1
ATOM 591 O O . ARG A 1 83 ? -31.808 -9.475 -17.376 1.00 96.50 83 ARG A O 1
ATOM 598 N N . LEU A 1 84 ? -31.178 -7.467 -16.605 1.00 95.50 84 LEU A N 1
ATOM 599 C CA . LEU A 1 84 ? -32.290 -6.742 -17.231 1.00 95.50 84 LEU A CA 1
ATOM 600 C C . LEU A 1 84 ? -32.229 -6.827 -18.757 1.00 95.50 84 LEU A C 1
ATOM 602 O O . LEU A 1 84 ? -33.242 -7.111 -19.389 1.00 95.50 84 LEU A O 1
ATOM 606 N N . VAL A 1 85 ? -31.048 -6.622 -19.338 1.00 96.62 85 VAL A N 1
ATOM 607 C CA . VAL A 1 85 ? -30.820 -6.701 -20.785 1.00 96.62 85 VAL A CA 1
ATOM 608 C C . VAL A 1 85 ? -31.090 -8.113 -21.296 1.00 96.62 85 VAL A C 1
ATOM 610 O O . VAL A 1 85 ? -31.829 -8.262 -22.265 1.00 96.62 85 VAL A O 1
ATOM 613 N N . ALA A 1 86 ? -30.599 -9.142 -20.599 1.00 96.19 86 ALA A N 1
ATOM 614 C CA . ALA A 1 86 ? -30.851 -10.538 -20.949 1.00 96.19 86 ALA A CA 1
ATOM 615 C C . ALA A 1 86 ? -32.351 -10.888 -20.919 1.00 96.19 86 ALA A C 1
ATOM 617 O O . ALA A 1 86 ? -32.867 -11.491 -21.856 1.00 96.19 86 ALA A O 1
ATOM 618 N N . VAL A 1 87 ? -33.083 -10.456 -19.883 1.00 96.75 87 VAL A N 1
ATOM 619 C CA . VAL A 1 87 ? -34.539 -10.678 -19.773 1.00 96.75 87 VAL A CA 1
ATOM 620 C C . VAL A 1 87 ? -35.321 -9.987 -20.890 1.00 96.75 87 VAL A C 1
ATOM 622 O O . VAL A 1 87 ? -36.367 -10.486 -21.305 1.00 96.75 87 VAL A O 1
ATOM 625 N N . LEU A 1 88 ? -34.830 -8.845 -21.366 1.00 96.62 88 LEU A N 1
ATOM 626 C CA . LEU A 1 88 ? -35.424 -8.094 -22.468 1.00 96.62 88 LEU A CA 1
ATOM 627 C C . LEU A 1 88 ? -34.864 -8.504 -23.845 1.00 96.62 88 LEU A C 1
ATOM 629 O O . LEU A 1 88 ? -35.181 -7.858 -24.839 1.00 96.62 88 LEU A O 1
ATOM 633 N N . GLY A 1 89 ? -34.044 -9.558 -23.921 1.00 94.06 89 GLY A N 1
ATOM 634 C CA . GLY A 1 89 ? -33.512 -10.090 -25.180 1.00 94.06 89 GLY A CA 1
ATOM 635 C C . GLY A 1 89 ? -32.467 -9.204 -25.866 1.00 94.06 89 GLY A C 1
ATOM 636 O O . GLY A 1 89 ? -32.298 -9.291 -27.078 1.00 94.06 89 GLY A O 1
ATOM 637 N N . GLY A 1 90 ? -31.790 -8.322 -25.126 1.00 92.69 90 GLY A N 1
ATOM 638 C CA . GLY A 1 90 ? -30.723 -7.481 -25.663 1.00 92.69 90 GLY A CA 1
ATOM 639 C C . GLY A 1 90 ? -29.352 -8.160 -25.641 1.00 92.69 90 GLY A C 1
ATOM 640 O O . GLY A 1 90 ? -29.088 -9.040 -24.825 1.00 92.69 90 GLY A O 1
ATOM 641 N N . ASP A 1 91 ? -28.459 -7.707 -26.519 1.00 93.44 91 ASP A N 1
ATOM 642 C CA . ASP A 1 91 ? -27.055 -8.125 -26.538 1.00 93.44 91 ASP A CA 1
ATOM 643 C C . ASP A 1 91 ? -26.242 -7.389 -25.461 1.00 93.44 91 ASP A C 1
ATOM 645 O O . ASP A 1 91 ? -26.101 -6.163 -25.500 1.00 93.44 91 ASP A O 1
ATOM 649 N N . TRP A 1 92 ? -25.664 -8.134 -24.517 1.00 94.00 92 TRP A N 1
ATOM 650 C CA . TRP A 1 92 ? -24.845 -7.545 -23.462 1.00 94.00 92 TRP A CA 1
ATOM 651 C C . TRP A 1 92 ? -23.614 -6.806 -23.998 1.00 94.00 92 TRP A C 1
ATOM 653 O O . TRP A 1 92 ? -23.266 -5.775 -23.430 1.00 94.00 92 TRP A O 1
ATOM 663 N N . GLY A 1 93 ? -22.988 -7.255 -25.092 1.00 89.75 93 GLY A N 1
ATOM 664 C CA . GLY A 1 93 ? -21.777 -6.621 -25.629 1.00 89.75 93 GLY A CA 1
ATOM 665 C C . GLY A 1 93 ? -22.003 -5.146 -25.970 1.00 89.75 93 GLY A C 1
ATOM 666 O O . GLY A 1 93 ? -21.290 -4.264 -25.486 1.00 89.75 93 GLY A O 1
ATOM 667 N N . ARG A 1 94 ? -23.076 -4.857 -26.716 1.00 92.94 94 ARG A N 1
ATOM 668 C CA . ARG A 1 94 ? -23.512 -3.480 -26.997 1.00 92.94 94 ARG A CA 1
ATOM 669 C C . ARG A 1 94 ? -23.911 -2.713 -25.731 1.00 92.94 94 ARG A C 1
ATOM 671 O O . ARG A 1 94 ? -23.604 -1.530 -25.590 1.00 92.94 94 ARG A O 1
ATOM 678 N N . TRP A 1 95 ? -24.625 -3.366 -24.819 1.00 95.81 95 TRP A N 1
ATOM 679 C CA . TRP A 1 95 ? -25.164 -2.731 -23.615 1.00 95.81 95 TRP A CA 1
ATOM 680 C C . TRP A 1 95 ? -24.107 -2.406 -22.558 1.00 95.81 95 TRP A C 1
ATOM 682 O O . TRP A 1 95 ? -24.254 -1.423 -21.829 1.00 95.81 95 TRP A O 1
ATOM 692 N N . GLN A 1 96 ? -23.026 -3.181 -22.501 1.00 95.38 96 GLN A N 1
ATOM 693 C CA . GLN A 1 96 ? -21.906 -2.946 -21.602 1.00 95.38 96 GLN A CA 1
ATOM 694 C C . GLN A 1 96 ? -21.208 -1.624 -21.932 1.00 95.38 96 GLN A C 1
ATOM 696 O O . GLN A 1 96 ? -20.893 -0.861 -21.020 1.00 95.38 96 GLN A O 1
ATOM 701 N N . ALA A 1 97 ? -21.017 -1.319 -23.220 1.00 91.56 97 ALA A N 1
ATOM 702 C CA . ALA A 1 97 ? -20.438 -0.050 -23.656 1.00 91.56 97 ALA A CA 1
ATOM 703 C C . ALA A 1 97 ? -21.301 1.146 -23.211 1.00 91.56 97 ALA A C 1
ATOM 705 O O . ALA A 1 97 ? -20.794 2.046 -22.543 1.00 91.56 97 ALA A O 1
ATOM 706 N N . LEU A 1 98 ? -22.615 1.093 -23.469 1.00 92.75 98 LEU A N 1
ATOM 707 C CA . LEU A 1 98 ? -23.573 2.128 -23.048 1.00 92.75 98 LEU A CA 1
ATOM 708 C C . LEU A 1 98 ? -23.613 2.309 -21.523 1.00 92.75 98 LEU A C 1
ATOM 710 O O . LEU A 1 98 ? -23.730 3.425 -21.018 1.00 92.75 98 LEU A O 1
ATOM 714 N N . TRP A 1 99 ? -23.526 1.209 -20.770 1.00 96.50 99 TRP A N 1
ATOM 715 C CA . TRP A 1 99 ? -23.510 1.259 -19.310 1.00 96.50 99 TRP A CA 1
ATOM 716 C C . TRP A 1 99 ? -22.222 1.895 -18.770 1.00 96.50 99 TRP A C 1
ATOM 718 O O . TRP A 1 99 ? -22.291 2.723 -17.859 1.00 96.50 99 TRP A O 1
ATOM 728 N N . ARG A 1 100 ? -21.057 1.543 -19.334 1.00 94.56 100 ARG A N 1
ATOM 729 C CA . ARG A 1 100 ? -19.754 2.105 -18.938 1.00 94.56 100 ARG A CA 1
ATOM 730 C C . ARG A 1 100 ? -19.653 3.595 -19.249 1.00 94.56 100 ARG A C 1
ATOM 732 O O . ARG A 1 100 ? -19.166 4.348 -18.408 1.00 94.56 100 ARG A O 1
ATOM 739 N N . GLU A 1 101 ? -20.148 4.018 -20.408 1.00 93.50 101 GLU A N 1
ATOM 740 C CA . GLU A 1 101 ? -20.218 5.430 -20.801 1.00 93.50 101 GLU A CA 1
ATOM 741 C C . GLU A 1 101 ? -21.078 6.225 -19.806 1.00 93.50 101 GLU A C 1
ATOM 743 O O . GLU A 1 101 ? -20.589 7.147 -19.153 1.00 93.50 101 GLU A O 1
ATOM 748 N N . ALA A 1 102 ? -22.319 5.779 -19.567 1.00 93.06 102 ALA A N 1
ATOM 749 C CA . ALA A 1 102 ? -23.224 6.438 -18.628 1.00 93.06 102 ALA A CA 1
ATOM 750 C C . ALA A 1 102 ? -22.685 6.468 -17.184 1.00 93.06 102 ALA A C 1
ATOM 752 O O . ALA A 1 102 ? -22.928 7.430 -16.453 1.00 93.06 102 ALA A O 1
ATOM 753 N N . ARG A 1 103 ? -21.960 5.423 -16.755 1.00 95.81 103 ARG A N 1
ATOM 754 C CA . ARG A 1 103 ? -21.304 5.369 -15.439 1.00 95.81 103 ARG A CA 1
ATOM 755 C C . ARG A 1 103 ? -20.178 6.396 -15.337 1.00 95.81 103 ARG A C 1
ATOM 757 O O . ARG A 1 103 ? -20.156 7.155 -14.375 1.00 95.81 103 ARG A O 1
ATOM 764 N N . THR A 1 104 ? -19.302 6.437 -16.337 1.00 91.56 104 THR A N 1
ATOM 765 C CA . THR A 1 104 ? -18.157 7.357 -16.390 1.00 91.56 104 THR A CA 1
ATOM 766 C C . THR A 1 104 ? -18.613 8.810 -16.318 1.00 91.56 104 THR A C 1
ATOM 768 O O . THR A 1 104 ? -18.102 9.582 -15.510 1.00 91.56 104 THR A O 1
ATOM 771 N N . GLU A 1 105 ? -19.620 9.172 -17.111 1.00 90.56 105 GLU A N 1
ATOM 772 C CA . GLU A 1 105 ? -20.176 10.524 -17.095 1.00 90.56 105 GLU A CA 1
ATOM 773 C C . GLU A 1 105 ? -20.835 10.875 -15.759 1.00 90.56 105 GLU A C 1
ATOM 775 O O . GLU A 1 105 ? -20.633 11.972 -15.241 1.00 90.56 105 GLU A O 1
ATOM 780 N N . LEU A 1 106 ? -21.593 9.945 -15.165 1.00 90.25 106 LEU A N 1
ATOM 781 C CA . LEU A 1 106 ? -22.221 10.164 -13.862 1.00 90.25 106 LEU A CA 1
ATOM 782 C C . LEU A 1 106 ? -21.179 10.407 -12.761 1.00 90.25 106 LEU A C 1
ATOM 784 O O . LEU A 1 106 ? -21.397 11.239 -11.882 1.00 90.25 106 LEU A O 1
ATOM 788 N N . ASP A 1 107 ? -20.059 9.689 -12.800 1.00 86.88 107 ASP A N 1
ATOM 789 C CA . ASP A 1 107 ? -18.980 9.857 -11.829 1.00 86.88 107 ASP A CA 1
ATOM 790 C C . ASP A 1 107 ? -18.212 11.173 -12.044 1.00 86.88 107 ASP A C 1
ATOM 792 O O . ASP A 1 107 ? -17.721 11.753 -11.077 1.00 86.88 107 ASP A O 1
ATOM 796 N N . THR A 1 108 ? -18.158 11.691 -13.276 1.00 83.44 108 THR A N 1
ATOM 797 C CA . THR A 1 108 ? -17.626 13.033 -13.566 1.00 83.44 108 THR A CA 1
ATOM 798 C C . THR A 1 108 ? -18.533 14.137 -13.039 1.00 83.44 108 THR A C 1
ATOM 800 O O . THR A 1 108 ? -18.058 14.991 -12.299 1.00 83.44 108 THR A O 1
ATOM 803 N N . LEU A 1 109 ? -19.845 14.048 -13.272 1.00 83.62 109 LEU A N 1
ATOM 804 C CA . LEU A 1 109 ? -20.809 15.021 -12.740 1.00 83.62 109 LEU A CA 1
ATOM 805 C C . LEU A 1 109 ? -20.820 15.075 -11.203 1.00 83.62 109 LEU A C 1
ATOM 807 O O . LEU A 1 109 ? -21.041 16.131 -10.621 1.00 83.62 109 LEU A O 1
ATOM 811 N N . LYS A 1 110 ? -20.569 13.947 -10.525 1.00 78.69 110 LYS A N 1
ATOM 812 C CA . LYS A 1 110 ? -20.427 13.920 -9.059 1.00 78.69 110 LYS A CA 1
ATOM 813 C C . LYS A 1 110 ? -19.178 14.645 -8.564 1.00 78.69 110 LYS A C 1
ATOM 815 O O . LYS A 1 110 ? -19.228 15.227 -7.488 1.00 78.69 110 LYS A O 1
ATOM 820 N N . ARG A 1 111 ? -18.074 14.578 -9.314 1.00 73.69 111 ARG A N 1
ATOM 821 C CA . ARG A 1 111 ? -16.829 15.294 -8.990 1.00 73.69 111 ARG A CA 1
ATOM 822 C C . ARG A 1 111 ? -16.961 16.805 -9.195 1.00 73.69 111 ARG A C 1
ATOM 824 O O . ARG A 1 111 ? -16.283 17.552 -8.510 1.00 73.69 111 ARG A O 1
ATOM 831 N N . GLU A 1 112 ? -17.833 17.232 -10.105 1.00 69.81 112 GLU A N 1
ATOM 832 C CA . GLU A 1 112 ? -18.076 18.642 -10.451 1.00 69.81 112 GLU A CA 1
ATOM 833 C C . GLU A 1 112 ? -19.204 19.305 -9.626 1.00 69.81 112 GLU A C 1
ATOM 835 O O . GLU A 1 112 ? -19.522 20.473 -9.842 1.00 69.81 112 GLU A O 1
ATOM 840 N N . GLY A 1 113 ? -19.835 18.578 -8.693 1.00 60.44 113 GLY A N 1
ATOM 841 C CA . GLY A 1 113 ? -20.868 19.123 -7.802 1.00 60.44 113 GLY A CA 1
ATOM 842 C C . GLY A 1 113 ? -20.324 20.171 -6.817 1.00 60.44 113 GLY A C 1
ATOM 843 O O . GLY A 1 113 ? -19.115 20.220 -6.598 1.00 60.44 113 GLY A O 1
ATOM 844 N N . PRO A 1 114 ? -21.192 21.009 -6.207 1.00 53.72 114 PRO A N 1
ATOM 845 C CA . PRO A 1 114 ? -20.758 22.060 -5.292 1.00 53.72 114 PRO A CA 1
ATOM 846 C C . PRO A 1 114 ? -19.943 21.459 -4.146 1.00 53.72 114 PRO A C 1
ATOM 848 O O . PRO A 1 114 ? -20.427 20.623 -3.381 1.00 53.72 114 PRO A O 1
ATOM 851 N N . GLU A 1 115 ? -18.689 21.889 -4.078 1.00 51.88 115 GLU A N 1
ATOM 852 C CA . GLU A 1 115 ? -17.719 21.497 -3.070 1.00 51.88 115 GLU A CA 1
ATOM 853 C C . GLU A 1 115 ? -18.266 21.908 -1.695 1.00 51.88 115 GLU A C 1
ATOM 855 O O . GLU A 1 115 ? -18.490 23.091 -1.424 1.00 51.88 115 GLU A O 1
ATOM 860 N N . ALA A 1 116 ? -18.558 20.933 -0.829 1.00 49.84 116 ALA A N 1
ATOM 861 C CA . ALA A 1 116 ? -18.822 21.229 0.576 1.00 49.84 116 ALA A CA 1
ATOM 862 C C . ALA A 1 116 ? -17.594 21.970 1.142 1.00 49.84 116 ALA A C 1
ATOM 864 O O . ALA A 1 116 ? -16.480 21.628 0.732 1.00 49.84 116 ALA A O 1
ATOM 865 N N . PRO A 1 117 ? -17.748 22.950 2.058 1.00 45.81 117 PRO A N 1
ATOM 866 C CA . PRO A 1 117 ? -16.609 23.686 2.590 1.00 45.81 117 PRO A CA 1
ATOM 867 C C . PRO A 1 117 ? -15.696 22.705 3.322 1.00 45.81 117 PRO A C 1
ATOM 869 O O . PRO A 1 117 ? -15.948 22.309 4.458 1.00 45.81 117 PRO A O 1
ATOM 872 N N . THR A 1 118 ? -14.657 22.265 2.627 1.00 55.41 118 THR A N 1
ATOM 873 C CA . THR A 1 118 ? -13.585 21.479 3.203 1.00 55.41 118 THR A CA 1
ATOM 874 C C . THR A 1 118 ? -12.660 22.523 3.783 1.00 55.41 118 THR A C 1
ATOM 876 O O . THR A 1 118 ? -12.141 23.364 3.048 1.00 55.41 118 THR A O 1
ATOM 879 N N . GLU A 1 119 ? -12.511 22.539 5.103 1.00 49.03 119 GLU A N 1
ATOM 880 C CA . GLU A 1 119 ? -11.468 23.317 5.754 1.00 49.03 119 GLU A CA 1
ATOM 881 C C . GLU A 1 119 ? -10.139 22.778 5.219 1.00 49.03 119 GLU A C 1
ATOM 883 O O . GLU A 1 119 ? -9.643 21.735 5.641 1.00 49.03 119 GLU A O 1
ATOM 888 N N . ALA A 1 120 ? -9.660 23.394 4.137 1.00 49.59 120 ALA A N 1
ATOM 889 C CA . ALA A 1 120 ? -8.539 22.900 3.372 1.00 49.59 120 ALA A CA 1
ATOM 890 C C . ALA A 1 120 ? -7.294 23.082 4.232 1.00 49.59 120 ALA A C 1
ATOM 892 O O . ALA A 1 120 ? -6.668 24.145 4.224 1.00 49.59 120 ALA A O 1
ATOM 893 N N . LEU A 1 121 ? -6.939 22.040 4.986 1.00 54.22 121 LEU A N 1
ATOM 894 C CA . LEU A 1 121 ? -5.608 21.903 5.547 1.00 54.22 121 LEU A CA 1
ATOM 895 C C . LEU A 1 121 ? -4.661 22.014 4.347 1.00 54.22 121 LEU A C 1
ATOM 897 O O . LEU A 1 121 ? -4.599 21.117 3.506 1.00 54.22 121 LEU A O 1
ATO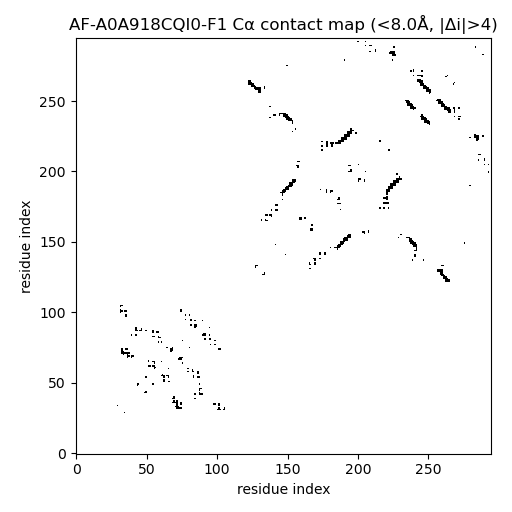M 901 N N . ARG A 1 122 ? -3.977 23.152 4.203 1.00 53.34 122 ARG A N 1
ATOM 902 C CA . ARG A 1 122 ? -2.915 23.305 3.207 1.00 53.34 122 ARG A CA 1
ATOM 903 C C . ARG A 1 122 ? -1.732 22.489 3.696 1.00 53.34 122 ARG A C 1
ATOM 905 O O . ARG A 1 122 ? -0.815 23.018 4.314 1.00 53.34 122 ARG A O 1
ATOM 912 N N . VAL A 1 123 ? -1.804 21.184 3.480 1.00 62.78 123 VAL A N 1
ATOM 913 C CA . VAL A 1 123 ? -0.720 20.274 3.809 1.00 62.78 123 VAL A CA 1
ATOM 914 C C . VAL A 1 123 ? 0.427 20.561 2.844 1.00 62.78 123 VAL A C 1
ATOM 916 O O . VAL A 1 123 ? 0.214 20.632 1.631 1.00 62.78 123 VAL A O 1
ATOM 919 N N . GLY A 1 124 ? 1.628 20.796 3.374 1.00 79.19 124 GLY A N 1
ATOM 920 C CA . GLY A 1 124 ? 2.815 21.027 2.559 1.00 79.19 124 GLY A CA 1
ATOM 921 C C . GLY A 1 124 ? 3.136 19.766 1.766 1.00 79.19 124 GLY A C 1
ATOM 922 O O . GLY A 1 124 ? 3.623 18.792 2.332 1.00 79.19 124 GLY A O 1
ATOM 923 N N . MET A 1 125 ? 2.822 19.767 0.470 1.00 91.94 125 MET A N 1
ATOM 924 C CA . MET A 1 125 ? 3.191 18.692 -0.446 1.00 91.94 125 MET A CA 1
ATOM 925 C C . MET A 1 125 ? 4.471 19.074 -1.186 1.00 91.94 125 MET A C 1
ATOM 927 O O . MET A 1 125 ? 4.504 20.086 -1.889 1.00 91.94 125 MET A O 1
ATOM 931 N N . VAL A 1 126 ? 5.501 18.236 -1.088 1.00 94.19 126 VAL A N 1
ATOM 932 C CA . VAL A 1 126 ? 6.748 18.397 -1.844 1.00 94.19 126 VAL A CA 1
ATOM 933 C C . VAL A 1 126 ? 6.785 17.350 -2.946 1.00 94.19 126 VAL A C 1
ATOM 935 O O . VAL A 1 126 ? 6.835 16.154 -2.676 1.00 94.19 126 VAL A O 1
ATOM 938 N N . ARG A 1 127 ? 6.752 17.791 -4.206 1.00 94.75 127 ARG A N 1
ATOM 939 C CA . ARG A 1 127 ? 6.886 16.909 -5.371 1.00 94.75 127 ARG A CA 1
ATOM 940 C C . ARG A 1 127 ? 8.356 16.767 -5.753 1.00 94.75 127 ARG A C 1
ATOM 942 O O . ARG A 1 127 ? 9.046 17.772 -5.898 1.00 94.75 127 ARG A O 1
ATOM 949 N N . TYR A 1 128 ? 8.794 15.538 -6.003 1.00 91.69 128 TYR A N 1
ATOM 950 C CA . TYR A 1 128 ? 10.161 15.248 -6.427 1.00 91.69 128 TYR A CA 1
ATOM 951 C C . TYR A 1 128 ? 10.206 15.013 -7.945 1.00 91.69 128 TYR A C 1
ATOM 953 O O . TYR A 1 128 ? 9.399 14.232 -8.463 1.00 91.69 128 TYR A O 1
ATOM 961 N N . PRO A 1 129 ? 11.086 15.714 -8.683 1.00 86.31 129 PRO A N 1
ATOM 962 C CA . PRO A 1 129 ? 11.136 15.639 -10.143 1.00 86.31 129 PRO A CA 1
ATOM 963 C C . PRO A 1 129 ? 11.727 14.328 -10.679 1.00 86.31 129 PRO A C 1
ATOM 965 O O . PRO A 1 129 ? 11.468 13.985 -11.832 1.00 86.31 129 PRO A O 1
ATOM 968 N N . ASP A 1 130 ? 12.491 13.601 -9.865 1.00 86.56 130 ASP A N 1
ATOM 969 C CA . ASP A 1 130 ? 13.216 12.398 -10.270 1.00 86.56 130 ASP A CA 1
ATOM 970 C C . ASP A 1 130 ? 13.393 11.411 -9.092 1.00 86.56 130 ASP A C 1
ATOM 972 O O . ASP A 1 130 ? 13.174 11.775 -7.930 1.00 86.56 130 ASP A O 1
ATOM 976 N N . PRO A 1 131 ? 13.783 10.149 -9.362 1.00 86.88 131 PRO A N 1
ATOM 977 C CA . PRO A 1 131 ? 13.975 9.155 -8.309 1.00 86.88 131 PRO A CA 1
ATOM 978 C C . PRO A 1 131 ? 15.081 9.530 -7.315 1.00 86.88 131 PRO A C 1
ATOM 980 O O . PRO A 1 131 ? 14.942 9.266 -6.123 1.00 86.88 131 PRO A O 1
ATOM 983 N N . THR A 1 132 ? 16.161 10.158 -7.780 1.00 88.06 132 THR A N 1
ATOM 984 C CA . THR A 1 132 ? 17.319 10.528 -6.955 1.00 88.06 132 THR A CA 1
ATOM 985 C C . THR A 1 132 ? 16.927 11.518 -5.857 1.00 88.06 132 THR A C 1
ATOM 987 O O . THR A 1 132 ? 17.195 11.279 -4.679 1.00 88.06 132 THR A O 1
ATOM 990 N N . SER A 1 133 ? 16.242 12.603 -6.218 1.00 91.50 133 SER A N 1
ATOM 991 C CA . SER A 1 133 ? 15.743 13.613 -5.280 1.00 91.50 133 SER A CA 1
ATOM 992 C C . SER A 1 133 ? 14.713 13.038 -4.303 1.00 91.50 133 SER A C 1
ATOM 994 O O . SER A 1 133 ? 14.749 13.381 -3.121 1.00 91.50 133 SER A O 1
ATOM 996 N N . PHE A 1 134 ? 13.856 12.117 -4.759 1.00 93.31 134 PHE A N 1
ATOM 997 C CA . PHE A 1 134 ? 12.909 11.407 -3.896 1.00 93.31 134 PHE A CA 1
ATOM 998 C C . PHE A 1 134 ? 13.619 10.554 -2.834 1.00 93.31 134 PHE A C 1
ATOM 1000 O O . PHE A 1 134 ? 13.359 10.706 -1.640 1.00 93.31 134 PHE A O 1
ATOM 1007 N N . TYR A 1 135 ? 14.526 9.664 -3.253 1.00 92.50 135 TYR A N 1
ATOM 1008 C CA . TYR A 1 135 ? 15.214 8.750 -2.336 1.00 92.50 135 TYR A CA 1
ATOM 1009 C C . TYR A 1 135 ? 16.156 9.482 -1.380 1.00 92.50 135 TYR A C 1
ATOM 1011 O O . TYR A 1 135 ? 16.222 9.108 -0.209 1.00 92.50 135 TYR A O 1
ATOM 1019 N N . ARG A 1 136 ? 16.811 10.562 -1.830 1.00 93.69 136 ARG A N 1
ATOM 1020 C CA . ARG A 1 136 ? 17.626 11.419 -0.960 1.00 93.69 136 ARG A CA 1
ATOM 1021 C C . ARG A 1 136 ? 16.793 12.034 0.162 1.00 93.69 136 ARG A C 1
ATOM 1023 O O . ARG A 1 136 ? 17.156 11.891 1.324 1.00 93.69 136 ARG A O 1
ATOM 1030 N N . ALA A 1 137 ? 15.663 12.658 -0.169 1.00 95.19 137 ALA A N 1
ATOM 1031 C CA . ALA A 1 137 ? 14.799 13.281 0.832 1.00 95.19 137 ALA A CA 1
ATOM 1032 C C . ALA A 1 137 ? 14.212 12.253 1.813 1.00 95.19 137 ALA A C 1
ATOM 1034 O O . ALA A 1 137 ? 14.145 12.505 3.015 1.00 95.19 137 ALA A O 1
ATOM 1035 N N . ALA A 1 138 ? 13.828 11.071 1.319 1.00 96.00 138 ALA A N 1
ATOM 1036 C CA . ALA A 1 138 ? 13.363 9.984 2.174 1.00 96.00 138 ALA A CA 1
ATOM 1037 C C . ALA A 1 138 ? 14.468 9.493 3.128 1.00 96.00 138 ALA A C 1
ATOM 1039 O O . ALA A 1 138 ? 14.211 9.320 4.318 1.00 96.00 138 ALA A O 1
ATOM 1040 N N . ALA A 1 139 ? 15.698 9.314 2.633 1.00 96.25 139 ALA A N 1
ATOM 1041 C CA . ALA A 1 139 ? 16.841 8.902 3.445 1.00 96.25 139 ALA A CA 1
ATOM 1042 C C . ALA A 1 139 ? 17.195 9.949 4.514 1.00 96.25 139 ALA A C 1
ATOM 1044 O O . ALA A 1 139 ? 17.349 9.597 5.681 1.00 96.25 139 ALA A O 1
ATOM 1045 N N . GLU A 1 140 ? 17.263 11.234 4.150 1.00 95.50 140 GLU A N 1
ATOM 1046 C CA . GLU A 1 140 ? 17.480 12.336 5.099 1.00 95.50 140 GLU A CA 1
ATOM 1047 C C . GLU A 1 140 ? 16.435 12.331 6.211 1.00 95.50 140 GLU A C 1
ATOM 1049 O O . GLU A 1 140 ? 16.772 12.464 7.387 1.00 95.50 140 GLU A O 1
ATOM 1054 N N . ARG A 1 141 ? 15.170 12.106 5.855 1.00 95.75 141 ARG A N 1
ATOM 1055 C CA . ARG A 1 141 ? 14.093 12.105 6.833 1.00 95.75 141 ARG A CA 1
ATOM 1056 C C . ARG A 1 141 ? 14.144 10.898 7.764 1.00 95.75 141 ARG A C 1
ATOM 1058 O O . ARG A 1 141 ? 13.970 11.073 8.967 1.00 95.75 141 ARG A O 1
ATOM 1065 N N . ILE A 1 142 ? 14.458 9.714 7.238 1.00 96.94 142 ILE A N 1
ATOM 1066 C CA . ILE A 1 142 ? 14.646 8.487 8.028 1.00 96.94 142 ILE A CA 1
ATOM 1067 C C . ILE A 1 142 ? 15.809 8.628 9.013 1.00 96.94 142 ILE A C 1
ATOM 1069 O O . ILE A 1 142 ? 15.664 8.222 10.157 1.00 96.94 142 ILE A O 1
ATOM 1073 N N . ARG A 1 143 ? 16.922 9.273 8.635 1.00 96.00 143 ARG A N 1
ATOM 1074 C CA . ARG A 1 143 ? 18.040 9.534 9.570 1.00 96.00 143 ARG A CA 1
ATOM 1075 C C . ARG A 1 143 ? 17.616 10.327 10.804 1.00 96.00 143 ARG A C 1
ATOM 1077 O O . ARG A 1 143 ? 18.232 10.191 11.850 1.00 96.00 143 ARG A O 1
ATOM 1084 N N . THR A 1 144 ? 16.593 11.167 10.664 1.00 94.25 144 THR A N 1
ATOM 1085 C CA . THR A 1 144 ? 16.049 11.997 11.750 1.00 94.25 144 THR A CA 1
ATOM 1086 C C . THR A 1 144 ? 14.815 11.395 12.424 1.00 94.25 144 THR A C 1
ATOM 1088 O O . THR A 1 144 ? 14.219 12.057 13.273 1.00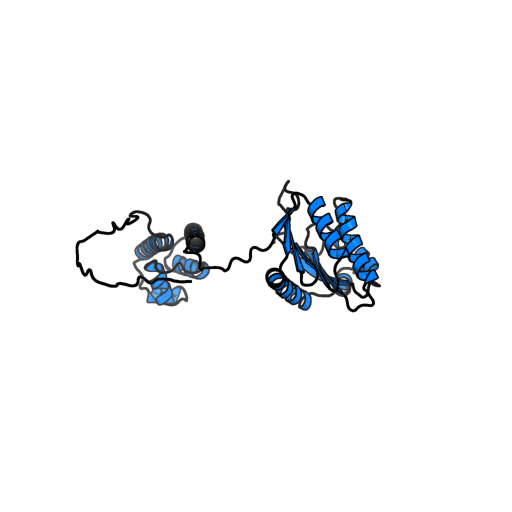 94.25 144 THR A O 1
ATOM 1091 N N . ALA A 1 145 ? 14.396 10.190 12.024 1.00 95.06 145 ALA A N 1
ATOM 1092 C CA . ALA A 1 145 ? 13.251 9.511 12.616 1.00 95.06 145 ALA A CA 1
ATOM 1093 C C . ALA A 1 145 ? 13.550 9.144 14.070 1.00 95.06 145 ALA A C 1
ATOM 1095 O O . ALA A 1 145 ? 14.671 8.754 14.397 1.00 95.06 145 ALA A O 1
ATOM 1096 N N . ARG A 1 146 ? 12.548 9.284 14.934 1.00 91.00 146 ARG A N 1
ATOM 1097 C CA . ARG A 1 146 ? 12.701 9.144 16.384 1.00 91.00 146 ARG A CA 1
ATOM 1098 C C . ARG A 1 146 ? 12.349 7.751 16.868 1.00 91.00 146 ARG A C 1
ATOM 1100 O O . ARG A 1 146 ? 13.015 7.236 17.755 1.00 91.00 146 ARG A O 1
ATOM 1107 N N . CYS A 1 147 ? 11.274 7.170 16.345 1.00 91.12 147 CYS A N 1
ATOM 1108 C CA . CYS A 1 147 ? 10.742 5.929 16.895 1.00 91.12 147 CYS A CA 1
ATOM 1109 C C . CYS A 1 147 ? 10.172 4.982 15.849 1.00 91.12 147 CYS A C 1
ATOM 1111 O O . CYS A 1 147 ? 10.155 3.777 16.095 1.00 91.12 147 CYS A O 1
ATOM 1113 N N . GLU A 1 148 ? 9.700 5.465 14.700 1.00 94.75 148 GLU A N 1
ATOM 1114 C CA . GLU A 1 148 ? 8.947 4.591 13.811 1.00 94.75 148 GLU A CA 1
ATOM 1115 C C . GLU A 1 148 ? 9.157 4.873 12.329 1.00 94.75 148 GLU A C 1
ATOM 1117 O O . GLU A 1 148 ? 9.012 5.992 11.841 1.00 94.75 148 GLU A O 1
ATOM 1122 N N . VAL A 1 149 ? 9.438 3.807 11.584 1.00 97.62 149 VAL A N 1
ATOM 1123 C CA . VAL A 1 149 ? 9.576 3.833 10.132 1.00 97.62 149 VAL A CA 1
ATOM 1124 C C . VAL A 1 149 ? 8.760 2.678 9.547 1.00 97.62 149 VAL A C 1
ATOM 1126 O O . VAL A 1 149 ? 9.117 1.513 9.699 1.00 97.62 149 VAL A O 1
ATOM 1129 N N . ARG A 1 150 ? 7.659 2.978 8.850 1.00 98.44 150 ARG A N 1
ATOM 1130 C CA . ARG A 1 150 ? 6.835 1.977 8.142 1.00 98.44 150 ARG A CA 1
ATOM 1131 C C . ARG A 1 150 ? 7.024 2.123 6.639 1.00 98.44 150 ARG A C 1
ATOM 1133 O O . ARG A 1 150 ? 6.794 3.199 6.092 1.00 98.44 150 ARG A O 1
ATOM 1140 N N . LEU A 1 151 ? 7.415 1.057 5.952 1.00 98.44 151 LEU A N 1
ATOM 1141 C CA . LEU A 1 151 ? 7.796 1.102 4.540 1.00 98.44 151 LEU A CA 1
ATOM 1142 C C . LEU A 1 151 ? 7.080 0.025 3.735 1.00 98.44 151 LEU A C 1
ATOM 1144 O O . LEU A 1 151 ? 6.973 -1.118 4.173 1.00 98.44 151 LEU A O 1
ATOM 1148 N N . THR A 1 152 ? 6.680 0.344 2.509 1.00 97.69 152 THR A N 1
ATOM 1149 C CA . THR A 1 152 ? 6.281 -0.667 1.525 1.00 97.69 152 THR A CA 1
ATOM 1150 C C . THR A 1 152 ? 7.266 -0.713 0.361 1.00 97.69 152 THR A C 1
ATOM 1152 O O . THR A 1 152 ? 7.767 0.311 -0.112 1.00 97.69 152 THR A O 1
ATOM 1155 N N . TYR A 1 153 ? 7.574 -1.925 -0.095 1.00 94.75 153 TYR A N 1
ATOM 1156 C CA . TYR A 1 153 ? 8.372 -2.172 -1.287 1.00 94.75 153 TYR A CA 1
ATOM 1157 C C . TYR A 1 153 ? 7.682 -3.203 -2.174 1.00 94.75 153 TYR A C 1
ATOM 1159 O O . TYR A 1 153 ? 7.870 -4.406 -2.030 1.00 94.75 153 TYR A O 1
ATOM 1167 N N . VAL A 1 154 ? 6.866 -2.714 -3.098 1.00 93.00 154 VAL A N 1
ATOM 1168 C CA . VAL A 1 154 ? 6.174 -3.510 -4.112 1.00 93.00 154 VAL A CA 1
ATOM 1169 C C . VAL A 1 154 ? 6.664 -3.060 -5.481 1.00 93.00 154 VAL A C 1
ATOM 1171 O O . VAL A 1 154 ? 6.377 -1.940 -5.933 1.00 93.00 154 VAL A O 1
ATOM 1174 N N . ARG A 1 155 ? 7.488 -3.897 -6.112 1.00 88.50 155 ARG A N 1
ATOM 1175 C CA . ARG A 1 155 ? 8.095 -3.649 -7.423 1.00 88.50 155 ARG A CA 1
ATOM 1176 C C . ARG A 1 155 ? 8.252 -4.967 -8.179 1.00 88.50 155 ARG A C 1
ATOM 1178 O O . ARG A 1 155 ? 8.332 -6.036 -7.593 1.00 88.50 155 ARG A O 1
ATOM 1185 N N . LEU A 1 156 ? 8.331 -4.868 -9.506 1.00 86.75 156 LEU A N 1
ATOM 1186 C CA . LEU A 1 156 ? 8.556 -6.020 -10.385 1.00 86.75 156 LEU A CA 1
ATOM 1187 C C . LEU A 1 156 ? 9.958 -6.634 -10.232 1.00 86.75 156 LEU A C 1
ATOM 1189 O O . LEU A 1 156 ? 10.145 -7.816 -10.511 1.00 86.75 156 LEU A O 1
ATOM 1193 N N . HIS A 1 157 ? 10.932 -5.816 -9.843 1.00 87.12 157 HIS A N 1
ATOM 1194 C CA . HIS A 1 157 ? 12.337 -6.187 -9.719 1.00 87.12 157 HIS A CA 1
ATOM 1195 C C . HIS A 1 157 ? 12.803 -5.920 -8.291 1.00 87.12 157 HIS A C 1
ATOM 1197 O O . HIS A 1 157 ? 12.316 -4.947 -7.710 1.00 87.12 157 HIS A O 1
ATOM 1203 N N . PRO A 1 158 ? 13.733 -6.729 -7.754 1.00 88.88 158 PRO A N 1
ATOM 1204 C CA . PRO A 1 158 ? 14.311 -6.481 -6.443 1.00 88.88 158 PRO A CA 1
ATOM 1205 C C . PRO A 1 158 ? 15.133 -5.177 -6.427 1.00 88.88 158 PRO A C 1
ATOM 1207 O O . PRO A 1 158 ? 15.499 -4.640 -7.486 1.00 88.88 158 PRO A O 1
ATOM 1210 N N . PRO A 1 159 ? 15.447 -4.647 -5.232 1.00 83.25 159 PRO A N 1
ATOM 1211 C CA . PRO A 1 159 ? 16.344 -3.509 -5.075 1.00 83.25 159 PRO A CA 1
ATOM 1212 C C . PRO A 1 159 ? 17.694 -3.777 -5.747 1.00 83.25 159 PRO A C 1
ATOM 1214 O O . PRO A 1 159 ? 18.142 -4.913 -5.842 1.00 83.25 159 PRO A O 1
ATOM 1217 N N . GLY A 1 160 ? 18.341 -2.729 -6.253 1.00 73.88 160 GLY A N 1
ATOM 1218 C CA . GLY A 1 160 ? 19.653 -2.857 -6.898 1.00 73.88 160 GLY A CA 1
ATOM 1219 C C . GLY A 1 160 ? 19.636 -3.364 -8.345 1.00 73.88 160 GLY A C 1
ATOM 1220 O O . GLY A 1 160 ? 20.630 -3.162 -9.033 1.00 73.88 160 GLY A O 1
ATOM 1221 N N . HIS A 1 161 ? 18.517 -3.890 -8.870 1.00 72.62 161 HIS A N 1
ATOM 1222 C CA . HIS A 1 161 ? 18.434 -4.382 -10.260 1.00 72.62 161 HIS A CA 1
ATOM 1223 C C . HIS A 1 161 ? 18.875 -3.348 -11.316 1.00 72.62 161 HIS A C 1
ATOM 1225 O O . HIS A 1 161 ? 19.459 -3.708 -12.333 1.00 72.62 161 HIS A O 1
ATOM 1231 N N . TRP A 1 162 ? 18.625 -2.057 -11.064 1.00 65.88 162 TRP A N 1
ATOM 1232 C CA . TRP A 1 162 ? 19.006 -0.956 -11.960 1.00 65.88 162 TRP A CA 1
ATOM 1233 C C . TRP A 1 162 ? 20.254 -0.174 -11.503 1.00 65.88 162 TRP A C 1
ATOM 1235 O O . TRP A 1 162 ? 20.644 0.775 -12.176 1.00 65.88 162 TRP A O 1
ATOM 1245 N N . GLY A 1 163 ? 20.875 -0.544 -10.374 1.00 63.62 163 GLY A N 1
ATOM 1246 C CA . GLY A 1 163 ? 22.194 -0.040 -9.961 1.00 63.62 163 GLY A CA 1
ATOM 1247 C C . GLY A 1 163 ? 22.314 1.446 -9.581 1.00 63.62 163 GLY A C 1
ATOM 1248 O O . GLY A 1 163 ? 23.421 1.974 -9.610 1.00 63.62 163 GLY A O 1
ATOM 1249 N N . ALA A 1 164 ? 21.227 2.145 -9.234 1.00 75.38 164 ALA A N 1
ATOM 1250 C CA . ALA A 1 164 ? 21.308 3.547 -8.802 1.00 75.38 164 ALA A CA 1
ATOM 1251 C C . ALA A 1 164 ? 21.860 3.667 -7.366 1.00 75.38 164 ALA A C 1
ATOM 1253 O O . ALA A 1 164 ? 21.297 3.086 -6.432 1.00 75.38 164 ALA A O 1
ATOM 1254 N N . ALA A 1 165 ? 22.937 4.439 -7.190 1.00 80.06 165 ALA A N 1
ATOM 1255 C CA . ALA A 1 165 ? 23.646 4.583 -5.915 1.00 80.06 165 ALA A CA 1
ATOM 1256 C C . ALA A 1 165 ? 22.743 5.121 -4.793 1.00 80.06 165 ALA A C 1
ATOM 1258 O O . ALA A 1 165 ? 22.811 4.644 -3.666 1.00 80.06 165 ALA A O 1
ATOM 1259 N N . GLU A 1 166 ? 21.836 6.044 -5.105 1.00 81.25 166 GLU A N 1
ATOM 1260 C CA . GLU A 1 166 ? 20.939 6.665 -4.125 1.00 81.25 166 GLU A CA 1
ATOM 1261 C C . GLU A 1 166 ? 19.832 5.718 -3.662 1.00 81.25 166 GLU A C 1
ATOM 1263 O O . GLU A 1 166 ? 19.347 5.822 -2.536 1.00 81.25 166 GLU A O 1
ATOM 1268 N N . VAL A 1 167 ? 19.452 4.751 -4.504 1.00 83.31 167 VAL A N 1
ATOM 1269 C CA . VAL A 1 167 ? 18.550 3.674 -4.085 1.00 83.31 167 VAL A CA 1
ATOM 1270 C C . VAL A 1 167 ? 19.280 2.780 -3.091 1.00 83.31 167 VAL A C 1
ATOM 1272 O O . VAL A 1 167 ? 18.731 2.486 -2.036 1.00 83.31 167 VAL A O 1
ATOM 1275 N N . ALA A 1 168 ? 20.524 2.390 -3.380 1.00 85.81 168 ALA A N 1
ATOM 1276 C CA . ALA A 1 168 ? 21.321 1.604 -2.440 1.00 85.81 168 ALA A CA 1
ATOM 1277 C C . ALA A 1 168 ? 21.532 2.351 -1.108 1.00 85.81 168 ALA A C 1
ATOM 1279 O O . ALA A 1 168 ? 21.332 1.767 -0.045 1.00 85.81 168 ALA A O 1
ATOM 1280 N N . GLU A 1 169 ? 21.834 3.652 -1.163 1.00 90.00 169 GLU A N 1
ATOM 1281 C CA . GLU A 1 169 ? 21.984 4.512 0.017 1.00 90.00 169 GLU A CA 1
ATOM 1282 C C . GLU A 1 169 ? 20.694 4.606 0.843 1.00 90.00 169 GLU A C 1
ATOM 1284 O O . GLU A 1 169 ? 20.735 4.553 2.072 1.00 90.00 169 GLU A O 1
ATOM 1289 N N . TYR A 1 170 ? 19.529 4.717 0.200 1.00 92.94 170 TYR A N 1
ATOM 1290 C CA . TYR A 1 170 ? 18.246 4.720 0.904 1.00 92.94 170 TYR A CA 1
ATOM 1291 C C . TYR A 1 170 ? 18.009 3.405 1.662 1.00 92.94 170 TYR A C 1
ATOM 1293 O O . TYR A 1 170 ? 17.613 3.426 2.829 1.00 92.94 170 TYR A O 1
ATOM 1301 N N . PHE A 1 171 ? 18.268 2.257 1.028 1.00 92.50 171 PHE A N 1
ATOM 1302 C CA . PHE A 1 171 ? 18.092 0.954 1.673 1.00 92.50 171 PHE A CA 1
ATOM 1303 C C . PHE A 1 171 ? 19.061 0.767 2.843 1.00 92.50 171 PHE A C 1
ATOM 1305 O O . PHE A 1 171 ? 18.619 0.382 3.925 1.00 92.50 171 PHE A O 1
ATOM 1312 N N . SER A 1 172 ? 20.341 1.103 2.661 1.00 93.75 172 SER A N 1
ATOM 1313 C CA . SER A 1 172 ? 21.332 1.007 3.735 1.00 93.75 172 SER A CA 1
ATOM 1314 C C . SER A 1 172 ? 21.031 1.972 4.882 1.00 93.75 172 SER A C 1
ATOM 1316 O O . SER A 1 172 ? 21.179 1.594 6.040 1.00 93.75 172 SER A O 1
ATOM 1318 N N . THR A 1 173 ? 20.520 3.173 4.589 1.00 97.25 173 THR A N 1
ATOM 1319 C CA . THR A 1 173 ? 20.101 4.152 5.606 1.00 97.25 173 THR A CA 1
ATOM 1320 C C . THR A 1 173 ? 18.999 3.594 6.509 1.00 97.25 173 THR A C 1
ATOM 1322 O O . THR A 1 173 ? 19.056 3.787 7.719 1.00 97.25 173 THR A O 1
ATOM 1325 N N . VAL A 1 174 ? 18.019 2.867 5.956 1.00 97.12 174 VAL A N 1
ATOM 1326 C CA . VAL A 1 174 ? 16.958 2.228 6.759 1.00 97.12 174 VAL A CA 1
ATOM 1327 C C . VAL A 1 174 ? 17.535 1.192 7.717 1.00 97.12 174 VAL A C 1
ATOM 1329 O O . VAL A 1 174 ? 17.183 1.182 8.894 1.00 97.12 174 VAL A O 1
ATOM 1332 N N . LEU A 1 175 ? 18.407 0.315 7.214 1.00 96.44 175 LEU A N 1
ATOM 1333 C CA . LEU A 1 175 ? 18.983 -0.753 8.029 1.00 96.44 175 LEU A CA 1
ATOM 1334 C C . LEU A 1 175 ? 19.941 -0.197 9.082 1.00 96.44 175 LEU A C 1
ATOM 1336 O O . LEU A 1 175 ? 19.927 -0.662 10.217 1.00 96.44 175 LEU A O 1
ATOM 1340 N N . GLN A 1 176 ? 20.723 0.828 8.738 1.00 96.94 176 GLN A N 1
ATOM 1341 C CA . GLN A 1 176 ? 21.582 1.513 9.697 1.00 96.94 176 GLN A CA 1
ATOM 1342 C C . GLN A 1 176 ? 20.761 2.178 10.803 1.00 96.94 176 GLN A C 1
ATOM 1344 O O . GLN A 1 176 ? 21.037 1.942 11.973 1.00 96.94 176 GLN A O 1
ATOM 1349 N N . TRP A 1 177 ? 19.703 2.918 10.450 1.00 97.38 177 TRP A N 1
ATOM 1350 C CA . TRP A 1 177 ? 18.810 3.523 11.439 1.00 97.38 177 TRP A CA 1
ATOM 1351 C C . TRP A 1 177 ? 18.218 2.467 12.384 1.00 97.38 177 TRP A C 1
ATOM 1353 O O . TRP A 1 177 ? 18.252 2.645 13.598 1.00 97.38 177 TRP A O 1
ATOM 1363 N N . ALA A 1 178 ? 17.752 1.331 11.857 1.00 96.69 178 ALA A N 1
ATOM 1364 C CA . ALA A 1 178 ? 17.213 0.253 12.686 1.00 96.69 178 ALA A CA 1
ATOM 1365 C C . ALA A 1 178 ? 18.274 -0.374 13.615 1.00 96.69 178 ALA A C 1
ATOM 1367 O O . ALA A 1 178 ? 17.985 -0.656 14.778 1.00 96.69 178 ALA A O 1
ATOM 1368 N N . ARG A 1 179 ? 19.517 -0.557 13.145 1.00 95.31 179 ARG A N 1
ATOM 1369 C CA . ARG A 1 179 ? 20.633 -1.025 13.991 1.00 95.31 179 ARG A CA 1
ATOM 1370 C C . ARG A 1 179 ? 20.898 -0.050 15.137 1.00 95.31 179 ARG A C 1
ATOM 1372 O O . ARG A 1 179 ? 20.963 -0.479 16.286 1.00 95.31 179 ARG A O 1
ATOM 1379 N N . ASP A 1 180 ? 20.968 1.241 14.829 1.00 94.19 180 ASP A N 1
ATOM 1380 C CA . ASP A 1 180 ? 21.278 2.288 15.807 1.00 94.19 180 ASP A CA 1
ATOM 1381 C C . ASP A 1 180 ? 20.193 2.417 16.893 1.00 94.19 180 ASP A C 1
ATOM 1383 O O . ASP A 1 180 ? 20.510 2.740 18.033 1.00 94.19 180 ASP A O 1
ATOM 1387 N N . HIS A 1 181 ? 18.931 2.093 16.577 1.00 89.94 181 HIS A N 1
ATOM 1388 C CA . HIS A 1 181 ? 17.792 2.249 17.496 1.00 89.94 181 HIS A CA 1
ATOM 1389 C C . HIS A 1 181 ? 17.263 0.925 18.084 1.00 89.94 181 HIS A C 1
ATOM 1391 O O . HIS A 1 181 ? 16.208 0.900 18.723 1.00 89.94 181 HIS A O 1
ATOM 1397 N N . SER A 1 182 ? 17.997 -0.186 17.931 1.00 79.56 182 SER A N 1
ATOM 1398 C CA . SER A 1 182 ? 17.579 -1.516 18.418 1.00 79.56 182 SER A CA 1
ATOM 1399 C C . SER A 1 182 ? 17.426 -1.629 19.947 1.00 79.56 182 SER A C 1
ATOM 1401 O O . SER A 1 182 ? 16.835 -2.591 20.428 1.00 79.56 182 SER A O 1
ATOM 1403 N N . GLY A 1 183 ? 17.919 -0.655 20.722 1.00 71.31 183 GLY A N 1
ATOM 1404 C CA . GLY A 1 183 ? 17.788 -0.613 22.186 1.00 71.31 183 GLY A CA 1
ATOM 1405 C C . GLY A 1 183 ? 16.682 0.301 22.733 1.00 71.31 183 GLY A C 1
ATOM 1406 O O . GLY A 1 183 ? 16.462 0.307 23.941 1.00 71.31 183 GLY A O 1
ATOM 1407 N N . GLU A 1 184 ? 15.996 1.077 21.887 1.00 70.75 184 GLU A N 1
ATOM 1408 C CA . GLU A 1 184 ? 15.193 2.237 22.326 1.00 70.75 184 GLU A CA 1
ATOM 1409 C C . GLU A 1 184 ? 13.678 2.076 22.102 1.00 70.75 184 GLU A C 1
ATOM 1411 O O . GLU A 1 184 ? 12.915 3.035 22.204 1.00 70.75 184 GLU A O 1
ATOM 1416 N N . GLY A 1 185 ? 13.213 0.858 21.799 1.00 74.00 185 GLY A N 1
ATOM 1417 C CA . GLY A 1 185 ? 11.799 0.589 21.498 1.00 74.00 185 GLY A CA 1
ATOM 1418 C C . GLY A 1 185 ? 11.329 1.151 20.151 1.00 74.00 185 GLY A C 1
ATOM 1419 O O . GLY A 1 185 ? 10.128 1.161 19.880 1.00 74.00 185 GLY A O 1
ATOM 1420 N N . ALA A 1 186 ? 12.259 1.614 19.312 1.00 91.19 186 ALA A N 1
ATOM 1421 C CA . ALA A 1 186 ? 11.982 2.027 17.947 1.00 91.19 186 ALA A CA 1
ATOM 1422 C C . ALA A 1 186 ? 11.690 0.819 17.042 1.00 91.19 186 ALA A C 1
ATOM 1424 O O . ALA A 1 186 ? 12.122 -0.300 17.322 1.00 91.19 186 ALA A O 1
ATOM 1425 N N . SER A 1 187 ? 10.987 1.048 15.930 1.00 94.62 187 SER A N 1
ATOM 1426 C CA . SER A 1 187 ? 10.700 -0.001 14.948 1.00 94.62 187 SER A CA 1
ATOM 1427 C C . SER A 1 187 ? 10.796 0.479 13.499 1.00 94.62 187 SER A C 1
ATOM 1429 O O . SER A 1 187 ? 10.298 1.541 13.124 1.00 94.62 187 SER A O 1
ATOM 1431 N N . ALA A 1 188 ? 11.418 -0.347 12.663 1.00 97.62 188 ALA A N 1
ATOM 1432 C CA . ALA A 1 188 ? 11.417 -0.274 11.213 1.00 97.62 188 ALA A CA 1
ATOM 1433 C C . ALA A 1 188 ? 10.652 -1.483 10.664 1.00 97.62 188 ALA A C 1
ATOM 1435 O O . ALA A 1 188 ? 11.139 -2.610 10.691 1.00 97.62 188 ALA A O 1
ATOM 1436 N N . ARG A 1 189 ? 9.454 -1.256 10.129 1.00 98.44 189 ARG A N 1
ATOM 1437 C CA . ARG A 1 189 ? 8.585 -2.311 9.594 1.00 98.44 189 ARG A CA 1
ATOM 1438 C C . ARG A 1 189 ? 8.486 -2.198 8.084 1.00 98.44 189 ARG A C 1
ATOM 1440 O O . ARG A 1 189 ? 8.158 -1.131 7.562 1.00 98.44 189 ARG A O 1
ATOM 1447 N N . ARG A 1 190 ? 8.740 -3.290 7.361 1.00 98.50 190 ARG A N 1
ATOM 1448 C CA . ARG A 1 190 ? 8.670 -3.315 5.895 1.00 98.50 190 ARG A CA 1
ATOM 1449 C C . ARG A 1 190 ? 7.711 -4.369 5.358 1.00 98.50 190 ARG A C 1
ATOM 1451 O O . ARG A 1 190 ? 7.925 -5.560 5.539 1.00 98.50 190 ARG A O 1
ATOM 1458 N N . ILE A 1 191 ? 6.709 -3.933 4.601 1.00 98.56 191 ILE A N 1
ATOM 1459 C CA . ILE A 1 191 ? 5.908 -4.830 3.763 1.00 98.56 191 ILE A CA 1
ATOM 1460 C C . ILE A 1 191 ? 6.593 -4.962 2.406 1.00 98.56 191 ILE A C 1
ATOM 1462 O O . ILE A 1 191 ? 6.796 -3.970 1.702 1.00 98.56 191 ILE A O 1
ATOM 1466 N N . ILE A 1 192 ? 6.934 -6.186 2.026 1.00 97.75 192 ILE A N 1
ATOM 1467 C CA . ILE A 1 192 ? 7.564 -6.506 0.751 1.00 97.75 192 ILE A CA 1
ATOM 1468 C C . ILE A 1 192 ? 6.522 -7.169 -0.146 1.00 97.75 192 ILE A C 1
ATOM 1470 O O . ILE A 1 192 ? 6.059 -8.271 0.134 1.00 97.75 192 ILE A O 1
ATOM 1474 N N . GLY A 1 193 ? 6.161 -6.498 -1.237 1.00 95.88 193 GLY A N 1
ATOM 1475 C CA . GLY A 1 193 ? 5.340 -7.081 -2.288 1.00 95.88 193 GLY A CA 1
ATOM 1476 C C . GLY A 1 193 ? 6.193 -7.966 -3.178 1.00 95.88 193 GLY A C 1
ATOM 1477 O O . GLY A 1 193 ? 7.069 -7.450 -3.876 1.00 95.88 193 GLY A O 1
ATOM 1478 N N . VAL A 1 194 ? 5.949 -9.272 -3.152 1.00 95.50 194 VAL A N 1
ATOM 1479 C CA . VAL A 1 194 ? 6.704 -10.244 -3.943 1.00 95.50 194 VAL A CA 1
ATOM 1480 C C . VAL A 1 194 ? 5.917 -10.568 -5.213 1.00 95.50 194 VAL A C 1
ATOM 1482 O O . VAL A 1 194 ? 4.780 -11.026 -5.111 1.00 95.50 194 VAL A O 1
ATOM 1485 N N . PRO A 1 195 ? 6.470 -10.304 -6.413 1.00 93.12 195 PRO A N 1
ATOM 1486 C CA . PRO A 1 195 ? 5.802 -10.628 -7.662 1.00 93.12 195 PRO A CA 1
ATOM 1487 C C . PRO A 1 195 ? 5.710 -12.145 -7.838 1.00 93.12 195 PRO A C 1
ATOM 1489 O O . PRO A 1 195 ? 6.727 -12.817 -8.026 1.00 93.12 195 PRO A O 1
ATOM 1492 N N . GLU A 1 196 ? 4.484 -12.658 -7.835 1.00 92.88 196 GLU A N 1
ATOM 1493 C CA . GLU A 1 196 ? 4.186 -14.078 -8.007 1.00 92.88 196 GLU A CA 1
ATOM 1494 C C . GLU A 1 196 ? 3.368 -14.339 -9.270 1.00 92.88 196 GLU A C 1
ATOM 1496 O O . GLU A 1 196 ? 2.549 -13.522 -9.707 1.00 92.88 196 GLU A O 1
ATOM 1501 N N . ARG A 1 197 ? 3.571 -15.525 -9.845 1.00 90.19 197 ARG A N 1
ATOM 1502 C CA . ARG A 1 197 ? 2.725 -16.085 -10.896 1.00 90.19 197 ARG A CA 1
ATOM 1503 C C . ARG A 1 197 ? 2.286 -17.475 -10.464 1.00 90.19 197 ARG A C 1
ATOM 1505 O O . ARG A 1 197 ? 3.127 -18.332 -10.244 1.00 90.19 197 ARG A O 1
ATOM 1512 N N . ASP A 1 198 ? 0.976 -17.679 -10.355 1.00 88.75 198 ASP A N 1
ATOM 1513 C CA . ASP A 1 198 ? 0.387 -18.958 -9.931 1.00 88.75 198 ASP A CA 1
ATOM 1514 C C . ASP A 1 198 ? 0.919 -19.451 -8.564 1.00 88.75 198 ASP A C 1
ATOM 1516 O O . ASP A 1 198 ? 1.045 -20.648 -8.330 1.00 88.75 198 ASP A O 1
ATOM 1520 N N . GLY A 1 199 ? 1.223 -18.513 -7.655 1.00 88.38 199 GLY A N 1
ATOM 1521 C CA . GLY A 1 199 ? 1.783 -18.790 -6.324 1.00 88.38 199 GLY A CA 1
ATOM 1522 C C . GLY A 1 199 ? 3.300 -18.991 -6.295 1.00 88.38 199 GLY A C 1
ATOM 1523 O O . GLY A 1 199 ? 3.857 -19.235 -5.230 1.00 88.38 199 GLY A O 1
ATOM 1524 N N . GLU A 1 200 ? 3.973 -18.882 -7.443 1.00 91.62 200 GLU A N 1
ATOM 1525 C CA . GLU A 1 200 ? 5.422 -19.037 -7.547 1.00 91.62 200 GLU A CA 1
ATOM 1526 C C . GLU A 1 200 ? 6.114 -17.670 -7.696 1.00 91.62 200 GLU A C 1
ATOM 1528 O O . GLU A 1 200 ? 5.848 -16.943 -8.668 1.00 91.62 200 GLU A O 1
ATOM 1533 N N . PRO A 1 201 ? 7.005 -17.288 -6.762 1.00 93.56 201 PRO A N 1
ATOM 1534 C CA . PRO A 1 201 ? 7.808 -16.080 -6.882 1.00 93.56 201 PRO A CA 1
ATOM 1535 C C . PRO A 1 201 ? 8.925 -16.248 -7.914 1.00 93.56 201 PRO A C 1
ATOM 1537 O O . PRO A 1 201 ? 9.409 -17.344 -8.199 1.00 93.56 201 PRO A O 1
ATOM 1540 N N . ARG A 1 202 ? 9.396 -15.131 -8.472 1.00 91.25 202 ARG A N 1
ATOM 1541 C CA . ARG A 1 202 ? 10.549 -15.156 -9.381 1.00 91.25 202 ARG A CA 1
ATOM 1542 C C . ARG A 1 202 ? 11.843 -15.487 -8.630 1.00 91.25 202 ARG A C 1
ATOM 1544 O O . ARG A 1 202 ? 12.095 -14.942 -7.557 1.00 91.25 202 ARG A O 1
ATOM 1551 N N . ALA A 1 203 ? 12.705 -16.302 -9.240 1.00 91.25 203 ALA A N 1
ATOM 1552 C CA . ALA A 1 203 ? 13.957 -16.761 -8.631 1.00 91.25 203 ALA A CA 1
ATOM 1553 C C . ALA A 1 203 ? 14.910 -15.621 -8.222 1.00 91.25 203 ALA A C 1
ATOM 1555 O O . ALA A 1 203 ? 15.514 -15.686 -7.156 1.00 91.25 203 ALA A O 1
ATOM 1556 N N . ASP A 1 204 ? 15.006 -14.559 -9.031 1.00 91.19 204 ASP A N 1
ATOM 1557 C CA . ASP A 1 204 ? 15.812 -13.370 -8.721 1.00 91.19 204 ASP A CA 1
ATOM 1558 C C . ASP A 1 204 ? 15.296 -12.628 -7.481 1.00 91.19 204 ASP A C 1
ATOM 1560 O O . ASP A 1 204 ? 16.077 -12.128 -6.674 1.00 91.19 204 ASP A O 1
ATOM 1564 N N . TYR A 1 205 ? 13.977 -12.601 -7.296 1.00 93.44 205 TYR A N 1
ATOM 1565 C CA . TYR A 1 205 ? 13.356 -12.020 -6.112 1.00 93.44 205 TYR A CA 1
ATOM 1566 C C . TYR A 1 205 ? 13.579 -12.896 -4.874 1.00 93.44 205 TYR A C 1
ATOM 1568 O O . TYR A 1 205 ? 13.928 -12.370 -3.823 1.00 93.44 205 TYR A O 1
ATOM 1576 N N . VAL A 1 206 ? 13.436 -14.223 -4.994 1.00 94.44 206 VAL A N 1
ATOM 1577 C CA . VAL A 1 206 ? 13.705 -15.166 -3.890 1.00 94.44 206 VAL A CA 1
ATOM 1578 C C . VAL A 1 206 ? 15.154 -15.071 -3.422 1.00 94.44 206 VAL A C 1
ATOM 1580 O O . VAL A 1 206 ? 15.394 -15.060 -2.218 1.00 94.44 206 VAL A O 1
ATOM 1583 N N . GLN A 1 207 ? 16.113 -14.967 -4.346 1.00 94.38 207 GLN A N 1
ATOM 1584 C CA . GLN A 1 207 ? 17.519 -14.771 -3.996 1.00 94.38 207 GLN A CA 1
ATOM 1585 C C . GLN A 1 207 ? 17.708 -13.501 -3.156 1.00 94.38 207 GLN A C 1
ATOM 1587 O O . GLN A 1 207 ? 18.272 -13.576 -2.067 1.00 94.38 207 GLN A O 1
ATOM 1592 N N . TRP A 1 208 ? 17.176 -12.364 -3.615 1.00 94.94 208 TRP A N 1
ATOM 1593 C CA . TRP A 1 208 ? 17.272 -11.111 -2.866 1.00 94.94 208 TRP A CA 1
ATOM 1594 C C . TRP A 1 208 ? 16.609 -11.201 -1.484 1.00 94.94 208 TRP A C 1
ATOM 1596 O O . TRP A 1 208 ? 17.155 -10.698 -0.508 1.00 94.94 208 TRP A O 1
ATOM 1606 N N . LEU A 1 209 ? 15.453 -11.863 -1.370 1.00 96.19 209 LEU A N 1
ATOM 1607 C CA . LEU A 1 209 ? 14.782 -12.050 -0.080 1.00 96.19 209 LEU A CA 1
ATOM 1608 C C . LEU A 1 209 ? 15.645 -12.838 0.912 1.00 96.19 209 LEU A C 1
ATOM 1610 O O . LEU A 1 209 ? 15.636 -12.506 2.094 1.00 96.19 209 LEU A O 1
ATOM 1614 N N . ARG A 1 210 ? 16.391 -13.853 0.450 1.00 95.81 210 ARG A N 1
ATOM 1615 C CA . ARG A 1 210 ? 17.323 -14.613 1.301 1.00 95.81 210 ARG A CA 1
ATOM 1616 C C . ARG A 1 210 ? 18.462 -13.732 1.795 1.00 95.81 210 ARG A C 1
ATOM 1618 O O . ARG A 1 210 ? 18.682 -13.667 2.996 1.00 95.81 210 ARG A O 1
ATOM 1625 N N . GLU A 1 211 ? 19.117 -13.017 0.884 1.00 95.19 211 GLU A N 1
ATOM 1626 C CA . GLU A 1 211 ? 20.201 -12.083 1.217 1.00 95.19 211 GLU A CA 1
ATOM 1627 C C . GLU A 1 211 ? 19.713 -11.008 2.206 1.00 95.19 211 GLU A C 1
ATOM 1629 O O . GLU A 1 211 ? 20.378 -10.701 3.193 1.00 95.19 211 GLU A O 1
ATOM 1634 N N . HIS A 1 212 ? 18.502 -10.488 1.992 1.00 95.88 212 HIS A N 1
ATOM 1635 C CA . HIS A 1 212 ? 17.876 -9.505 2.875 1.00 95.88 212 HIS A CA 1
ATOM 1636 C C . HIS A 1 212 ? 17.514 -10.093 4.247 1.00 95.88 212 HIS A C 1
ATOM 1638 O O . HIS A 1 212 ? 17.701 -9.429 5.265 1.00 95.88 212 HIS A O 1
ATOM 1644 N N . GLN A 1 213 ? 17.016 -11.332 4.309 1.00 96.75 213 GLN A N 1
ATOM 1645 C CA . GLN A 1 213 ? 16.757 -12.022 5.577 1.00 96.75 213 GLN A CA 1
ATOM 1646 C C . GLN A 1 213 ? 18.058 -12.255 6.356 1.00 96.75 213 GLN A C 1
ATOM 1648 O O . GLN A 1 213 ? 18.093 -12.000 7.555 1.00 96.75 213 GLN A O 1
ATOM 1653 N N . GLU A 1 214 ? 19.126 -12.691 5.687 1.00 96.19 214 GLU A N 1
ATOM 1654 C CA . GLU A 1 214 ? 20.449 -12.867 6.297 1.00 96.19 214 GLU A CA 1
ATOM 1655 C C . GLU A 1 214 ? 21.004 -11.543 6.841 1.00 96.19 214 GLU A C 1
ATOM 1657 O O . GLU A 1 214 ? 21.497 -11.502 7.965 1.00 96.19 214 GLU A O 1
ATOM 1662 N N . GLU A 1 215 ? 20.872 -10.441 6.096 1.00 95.38 215 GLU A N 1
ATOM 1663 C CA . GLU A 1 215 ? 21.358 -9.126 6.534 1.00 95.38 215 GLU A CA 1
ATOM 1664 C C . GLU A 1 215 ? 20.586 -8.574 7.746 1.00 95.38 215 GLU A C 1
ATOM 1666 O O . GLU A 1 215 ? 21.145 -7.845 8.576 1.00 95.38 215 GLU A O 1
ATOM 1671 N N . THR A 1 216 ? 19.289 -8.876 7.827 1.00 96.19 216 THR A N 1
ATOM 1672 C CA . THR A 1 216 ? 18.380 -8.265 8.806 1.00 96.19 216 THR A CA 1
ATOM 1673 C C . THR A 1 216 ? 18.091 -9.130 10.025 1.00 96.19 216 THR A C 1
ATOM 1675 O O . THR A 1 216 ? 17.531 -8.615 10.990 1.00 96.19 216 THR A O 1
ATOM 1678 N N . THR A 1 217 ? 18.521 -10.397 10.033 1.00 94.06 217 THR A N 1
ATOM 1679 C CA . THR A 1 217 ? 18.178 -11.365 11.090 1.00 94.06 217 THR A CA 1
ATOM 1680 C C . THR A 1 217 ? 18.582 -10.925 12.501 1.00 94.06 217 THR A C 1
ATOM 1682 O O . THR A 1 217 ? 17.887 -11.263 13.454 1.00 94.06 217 THR A O 1
ATOM 1685 N N . ASP A 1 218 ? 19.667 -10.155 12.635 1.00 92.56 218 ASP A N 1
ATOM 1686 C CA . ASP A 1 218 ? 20.198 -9.686 13.924 1.00 92.56 218 ASP A CA 1
ATOM 1687 C C . ASP A 1 218 ? 19.848 -8.212 14.222 1.00 92.56 218 ASP A C 1
ATOM 1689 O O . ASP A 1 218 ? 20.377 -7.610 15.160 1.00 92.56 218 ASP A O 1
ATOM 1693 N N . ILE A 1 219 ? 18.968 -7.594 13.425 1.00 94.62 219 ILE A N 1
ATOM 1694 C CA . ILE A 1 219 ? 18.530 -6.206 13.611 1.00 94.62 219 ILE A CA 1
ATOM 1695 C C . ILE A 1 219 ? 17.177 -6.209 14.330 1.00 94.62 219 ILE A C 1
ATOM 1697 O O . ILE A 1 219 ? 16.129 -6.210 13.693 1.00 94.62 219 ILE A O 1
ATOM 1701 N N . TYR A 1 220 ? 17.185 -6.180 15.663 1.00 90.94 220 TYR A N 1
ATOM 1702 C CA . TYR A 1 220 ? 15.971 -6.358 16.477 1.00 90.94 220 TYR A CA 1
ATOM 1703 C C . TYR A 1 220 ? 14.870 -5.314 16.252 1.00 90.94 220 TYR A C 1
ATOM 1705 O O . TYR A 1 220 ? 13.697 -5.633 16.416 1.00 90.94 220 TYR A O 1
ATOM 1713 N N . ALA A 1 221 ? 15.217 -4.080 15.875 1.00 93.50 221 ALA A N 1
ATOM 1714 C CA . ALA A 1 221 ? 14.216 -3.070 15.523 1.00 93.50 221 ALA A CA 1
ATOM 1715 C C . ALA A 1 221 ? 13.661 -3.231 14.099 1.00 93.50 221 ALA A C 1
ATOM 1717 O O . ALA A 1 221 ? 12.771 -2.475 13.721 1.00 93.50 221 ALA A O 1
ATOM 1718 N N . TYR A 1 222 ? 14.184 -4.149 13.282 1.00 97.56 222 TYR A N 1
ATOM 1719 C CA . TYR A 1 222 ? 13.749 -4.335 11.904 1.00 97.56 222 TYR A CA 1
ATOM 1720 C C . TYR A 1 222 ? 12.890 -5.587 11.749 1.00 97.56 222 TYR A C 1
ATOM 1722 O O . TYR A 1 222 ? 13.310 -6.696 12.056 1.00 97.56 222 TYR A O 1
ATOM 1730 N N . GLU A 1 223 ? 11.712 -5.419 11.157 1.00 97.69 223 GLU A N 1
ATOM 1731 C CA . GLU A 1 223 ? 10.843 -6.529 10.787 1.00 97.69 223 GLU A CA 1
ATOM 1732 C C . GLU A 1 223 ? 10.401 -6.400 9.329 1.00 97.69 223 GLU A C 1
ATOM 1734 O O . GLU A 1 223 ? 10.073 -5.311 8.842 1.00 97.69 223 GLU A O 1
ATOM 1739 N N . ALA A 1 224 ? 10.304 -7.537 8.640 1.00 98.31 224 ALA A N 1
ATOM 1740 C CA . ALA A 1 224 ? 9.747 -7.612 7.298 1.00 98.31 224 ALA A CA 1
ATOM 1741 C C . ALA A 1 224 ? 8.622 -8.646 7.206 1.00 98.31 224 ALA A C 1
ATOM 1743 O O . ALA A 1 224 ? 8.705 -9.744 7.758 1.00 98.31 224 ALA A O 1
ATOM 1744 N N . ARG A 1 225 ? 7.575 -8.294 6.456 1.00 98.56 225 ARG A N 1
ATOM 1745 C CA . ARG A 1 225 ? 6.453 -9.177 6.123 1.00 98.56 225 ARG A CA 1
ATOM 1746 C C . ARG A 1 225 ? 6.212 -9.205 4.628 1.00 98.56 225 ARG A C 1
ATOM 1748 O O . ARG A 1 225 ? 6.446 -8.211 3.936 1.00 98.56 225 ARG A O 1
ATOM 1755 N N . VAL A 1 226 ? 5.736 -10.340 4.136 1.00 98.00 226 VAL A N 1
ATOM 1756 C CA . VAL A 1 226 ? 5.605 -10.595 2.702 1.00 98.00 226 VAL A CA 1
ATOM 1757 C C . VAL A 1 226 ? 4.149 -10.533 2.270 1.00 98.00 226 VAL A C 1
ATOM 1759 O O . VAL A 1 226 ? 3.281 -11.164 2.863 1.00 98.00 226 VAL A O 1
ATOM 1762 N N . MET A 1 227 ? 3.905 -9.771 1.206 1.00 96.19 227 MET A N 1
ATOM 1763 C CA . MET A 1 227 ? 2.641 -9.700 0.487 1.00 96.19 227 MET A CA 1
ATOM 1764 C C . MET A 1 227 ? 2.820 -10.306 -0.909 1.00 96.19 227 MET A C 1
ATOM 1766 O O . MET A 1 227 ? 3.454 -9.674 -1.757 1.00 96.19 227 MET A O 1
ATOM 1770 N N . PRO A 1 228 ? 2.239 -11.481 -1.198 1.00 93.75 228 PRO A N 1
ATOM 1771 C CA . PRO A 1 228 ? 2.106 -11.965 -2.567 1.00 93.75 228 PRO A CA 1
ATOM 1772 C C . PRO A 1 228 ? 1.418 -10.912 -3.440 1.00 93.75 228 PRO A C 1
ATOM 1774 O O . PRO A 1 228 ? 0.342 -10.410 -3.103 1.00 93.75 228 PRO A O 1
ATOM 1777 N N . TRP A 1 229 ? 2.042 -10.539 -4.552 1.00 93.06 229 TRP A N 1
ATOM 1778 C CA . TRP A 1 229 ? 1.572 -9.454 -5.406 1.00 93.06 229 TRP A CA 1
ATOM 1779 C C . TRP A 1 229 ? 1.562 -9.863 -6.878 1.00 93.06 229 TRP A C 1
ATOM 1781 O O . TRP A 1 229 ? 2.488 -10.492 -7.383 1.00 93.06 229 TRP A O 1
ATOM 1791 N N . THR A 1 230 ? 0.508 -9.461 -7.590 1.00 86.69 230 THR A N 1
ATOM 1792 C CA . THR A 1 230 ? 0.386 -9.670 -9.036 1.00 86.69 230 THR A CA 1
ATOM 1793 C C . THR A 1 230 ? 0.767 -8.413 -9.808 1.00 86.69 230 THR A C 1
ATOM 1795 O O . THR A 1 230 ? 0.251 -7.322 -9.564 1.00 86.69 230 THR A O 1
ATOM 1798 N N . VAL A 1 231 ? 1.602 -8.593 -10.829 1.00 79.25 231 VAL A N 1
ATOM 1799 C CA . VAL A 1 231 ? 2.088 -7.525 -11.716 1.00 79.25 231 VAL A CA 1
ATOM 1800 C C . VAL A 1 231 ? 0.978 -6.838 -12.517 1.00 79.25 231 VAL A C 1
ATOM 1802 O O . VAL A 1 231 ? 1.185 -5.750 -13.050 1.00 79.25 231 VAL A O 1
ATOM 1805 N N . SER A 1 232 ? -0.209 -7.450 -12.603 1.00 80.50 232 SER A N 1
ATOM 1806 C CA . SER A 1 232 ? -1.386 -6.851 -13.242 1.00 80.50 232 SER A CA 1
ATOM 1807 C C . SER A 1 232 ? -2.046 -5.758 -12.394 1.00 80.50 232 SER A C 1
ATOM 1809 O O . SER A 1 232 ? -2.965 -5.095 -12.870 1.00 80.50 232 SER A O 1
ATOM 1811 N N . CYS A 1 233 ? -1.625 -5.589 -11.138 1.00 78.25 233 CYS A N 1
ATOM 1812 C CA . CYS A 1 233 ? -2.179 -4.618 -10.204 1.00 78.25 233 CYS A CA 1
ATOM 1813 C C . CYS A 1 233 ? -1.156 -3.514 -9.924 1.00 78.25 233 CYS A C 1
ATOM 1815 O O . CYS A 1 233 ? -0.120 -3.767 -9.315 1.00 78.25 233 CYS A O 1
ATOM 1817 N N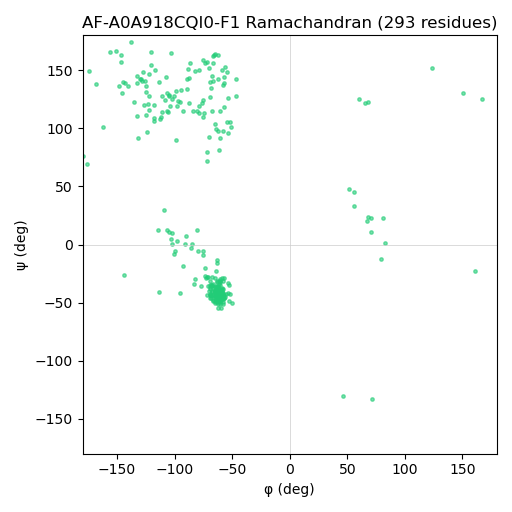 . ALA A 1 234 ? -1.438 -2.280 -10.345 1.00 79.12 234 ALA A N 1
ATOM 1818 C CA . ALA A 1 234 ? -0.578 -1.149 -10.012 1.00 79.12 234 ALA A CA 1
ATOM 1819 C C . ALA A 1 234 ? -0.529 -0.927 -8.490 1.00 79.12 234 ALA A C 1
ATOM 1821 O O . ALA A 1 234 ? -1.541 -1.053 -7.802 1.00 79.12 234 ALA A O 1
ATOM 1822 N N . TRP A 1 235 ? 0.643 -0.551 -7.978 1.00 88.00 235 TRP A N 1
ATOM 1823 C CA . TRP A 1 235 ? 0.852 -0.293 -6.556 1.00 88.00 235 TRP A CA 1
ATOM 1824 C C . TRP A 1 235 ? 1.606 1.019 -6.329 1.00 88.00 235 TRP A C 1
ATOM 1826 O O . TRP A 1 235 ? 2.504 1.380 -7.097 1.00 88.00 235 TRP A O 1
ATOM 1836 N N . HIS A 1 236 ? 1.258 1.719 -5.251 1.00 91.75 236 HIS A N 1
ATOM 1837 C CA . HIS A 1 236 ? 1.981 2.888 -4.758 1.00 91.75 236 HIS A CA 1
ATOM 1838 C C . HIS A 1 236 ? 2.783 2.492 -3.518 1.00 91.75 236 HIS A C 1
ATOM 1840 O O . HIS A 1 236 ? 2.239 1.902 -2.592 1.00 91.75 236 HIS A O 1
ATOM 1846 N N . ASN A 1 237 ? 4.078 2.798 -3.489 1.00 94.44 237 ASN A N 1
ATOM 1847 C CA . ASN A 1 237 ? 4.869 2.546 -2.287 1.00 94.44 237 ASN A CA 1
ATOM 1848 C C . ASN A 1 237 ? 4.800 3.735 -1.341 1.00 94.44 237 ASN A C 1
ATOM 1850 O O . ASN A 1 237 ? 4.826 4.885 -1.783 1.00 94.44 237 ASN A O 1
ATOM 1854 N N . THR A 1 238 ? 4.780 3.425 -0.054 1.00 97.19 238 THR A N 1
ATOM 1855 C CA . THR A 1 238 ? 4.556 4.356 1.041 1.00 97.19 238 THR A CA 1
ATOM 1856 C C . THR A 1 238 ? 5.720 4.267 2.018 1.00 97.19 238 THR A C 1
ATOM 1858 O O . THR A 1 238 ? 6.170 3.169 2.344 1.00 97.19 238 THR A O 1
ATOM 1861 N N . GLY A 1 239 ? 6.200 5.417 2.484 1.00 97.94 239 GLY A N 1
ATOM 1862 C CA . GLY A 1 239 ? 7.123 5.523 3.609 1.00 97.94 239 GLY A CA 1
ATOM 1863 C C . GLY A 1 239 ? 6.549 6.458 4.664 1.00 97.94 239 GLY A C 1
ATOM 1864 O O . GLY A 1 239 ? 6.424 7.651 4.407 1.00 97.94 239 GLY A O 1
ATOM 1865 N N . LEU A 1 240 ? 6.181 5.924 5.822 1.00 98.00 240 LEU A N 1
ATOM 1866 C CA . LEU A 1 240 ? 5.671 6.688 6.959 1.00 98.00 240 LEU A CA 1
ATOM 1867 C C . LEU A 1 240 ? 6.795 6.822 7.975 1.00 98.00 240 LEU A C 1
ATOM 1869 O O . LEU A 1 240 ? 7.382 5.811 8.365 1.00 98.00 240 LEU A O 1
ATOM 1873 N N . VAL A 1 241 ? 7.103 8.055 8.364 1.00 96.75 241 VAL A N 1
ATOM 1874 C CA . VAL A 1 241 ? 8.190 8.347 9.303 1.00 96.75 241 VAL A CA 1
ATOM 1875 C C . VAL A 1 241 ? 7.629 9.104 10.505 1.00 96.75 241 VAL A C 1
ATOM 1877 O O . VAL A 1 241 ? 7.129 10.232 10.377 1.00 96.75 241 VAL A O 1
ATOM 1880 N N . ASP A 1 242 ? 7.723 8.454 11.662 1.00 92.12 242 ASP A N 1
ATOM 1881 C CA . ASP A 1 242 ? 7.088 8.803 12.928 1.00 92.12 242 ASP A CA 1
ATOM 1882 C C . ASP A 1 242 ? 5.593 9.147 12.738 1.00 92.12 242 ASP A C 1
ATOM 1884 O O . ASP A 1 242 ? 4.840 8.426 12.085 1.00 92.12 242 ASP A O 1
ATOM 1888 N N . ASP A 1 243 ? 5.175 10.284 13.285 1.00 84.62 243 ASP A N 1
ATOM 1889 C CA . ASP A 1 243 ? 3.847 10.892 13.234 1.00 84.62 243 ASP A CA 1
ATOM 1890 C C . ASP A 1 243 ? 3.786 12.089 12.267 1.00 84.62 243 ASP A C 1
ATOM 1892 O O . ASP A 1 243 ? 2.819 12.853 12.260 1.00 84.62 243 ASP A O 1
ATOM 1896 N N . SER A 1 244 ? 4.833 12.281 11.456 1.00 84.81 244 SER A N 1
ATOM 1897 C CA . SER A 1 244 ? 5.104 13.581 10.838 1.00 84.81 244 SER A CA 1
ATOM 1898 C C . SER A 1 244 ? 4.956 13.615 9.321 1.00 84.81 244 SER A C 1
ATOM 1900 O O . SER A 1 244 ? 4.421 14.587 8.788 1.00 84.81 244 SER A O 1
ATOM 1902 N N . VAL A 1 245 ? 5.416 12.588 8.603 1.00 94.94 245 VAL A N 1
ATOM 1903 C CA . VAL A 1 245 ? 5.568 12.676 7.145 1.00 94.94 245 VAL A CA 1
ATOM 1904 C C . VAL A 1 245 ? 5.259 11.367 6.441 1.00 94.94 245 VAL A C 1
ATOM 1906 O O . VAL A 1 245 ? 5.629 10.278 6.882 1.00 94.94 245 VAL A O 1
ATOM 1909 N N . THR A 1 246 ? 4.583 11.501 5.306 1.00 97.56 246 THR A N 1
ATOM 1910 C CA . THR A 1 246 ? 4.240 10.406 4.405 1.00 97.56 246 THR A CA 1
ATOM 1911 C C . THR A 1 246 ? 4.905 10.628 3.058 1.00 97.56 246 THR A C 1
ATOM 1913 O O . THR A 1 246 ? 4.632 11.620 2.390 1.00 97.56 246 THR A O 1
ATOM 1916 N N . PHE A 1 247 ? 5.748 9.692 2.639 1.00 97.69 247 PHE A N 1
ATOM 1917 C CA . PHE A 1 247 ? 6.293 9.604 1.290 1.00 97.69 247 PHE A CA 1
ATOM 1918 C C . PHE A 1 247 ? 5.435 8.664 0.453 1.00 97.69 247 PHE A C 1
ATOM 1920 O O . PHE A 1 247 ? 5.143 7.552 0.886 1.00 97.69 247 PHE A O 1
ATOM 1927 N N . LEU A 1 248 ? 5.086 9.077 -0.763 1.00 96.75 248 LEU A N 1
ATOM 1928 C CA . LEU A 1 248 ? 4.386 8.253 -1.742 1.00 96.75 248 LEU A CA 1
ATOM 1929 C C . LEU A 1 248 ? 5.173 8.217 -3.046 1.00 96.75 248 LEU A C 1
ATOM 1931 O O . LEU A 1 248 ? 5.565 9.255 -3.580 1.00 96.75 248 LEU A O 1
ATOM 1935 N N . SER A 1 249 ? 5.382 7.015 -3.577 1.00 93.50 249 SER A N 1
ATOM 1936 C CA . SER A 1 249 ? 6.014 6.806 -4.879 1.00 93.50 249 SER A CA 1
ATOM 1937 C C . SER A 1 249 ? 5.180 5.904 -5.776 1.00 93.50 249 SER A C 1
ATOM 1939 O O . SER A 1 249 ? 4.643 4.877 -5.359 1.00 93.50 249 SER A O 1
ATOM 1941 N N . PHE A 1 250 ? 5.143 6.263 -7.050 1.00 89.44 250 PHE A N 1
ATOM 1942 C CA . PHE A 1 250 ? 4.354 5.616 -8.082 1.00 89.44 250 PHE A CA 1
ATOM 1943 C C . PHE A 1 250 ? 5.299 5.158 -9.186 1.00 89.44 250 PHE A C 1
ATOM 1945 O O . PHE A 1 250 ? 6.113 5.936 -9.694 1.00 89.44 250 PHE A O 1
ATOM 1952 N N . SER A 1 251 ? 5.208 3.881 -9.546 1.00 78.19 251 SER A N 1
ATOM 1953 C CA . SER A 1 251 ? 5.896 3.365 -10.726 1.00 78.19 251 SER A CA 1
ATOM 1954 C C . SER A 1 251 ? 5.142 3.805 -11.978 1.00 78.19 251 SER A C 1
ATOM 1956 O O . SER A 1 251 ? 3.960 3.498 -12.123 1.00 78.19 251 SER A O 1
ATOM 1958 N N . GLY A 1 252 ? 5.819 4.520 -12.878 1.00 63.75 252 GLY A N 1
ATOM 1959 C CA . GLY A 1 252 ? 5.296 4.832 -14.207 1.00 63.75 252 GLY A CA 1
ATOM 1960 C C . GLY A 1 252 ? 5.350 3.621 -15.145 1.00 63.75 252 GLY A C 1
ATOM 1961 O O . GLY A 1 252 ? 6.120 2.684 -14.931 1.00 63.75 252 GLY A O 1
ATOM 1962 N N . ALA A 1 253 ? 4.536 3.643 -16.203 1.00 53.34 253 ALA A N 1
ATOM 1963 C CA . ALA A 1 253 ? 4.647 2.701 -17.316 1.00 53.34 253 ALA A CA 1
ATOM 1964 C C . ALA A 1 253 ? 5.609 3.246 -18.394 1.00 53.34 253 ALA A C 1
ATOM 1966 O O . ALA A 1 253 ? 5.608 4.440 -18.706 1.00 53.34 253 ALA A O 1
ATOM 1967 N N . GLY A 1 254 ? 6.408 2.373 -19.015 1.00 58.41 254 GLY A N 1
ATOM 1968 C CA . GLY A 1 254 ? 7.285 2.739 -20.134 1.00 58.41 254 GLY A CA 1
ATOM 1969 C C . GLY A 1 254 ? 8.496 3.593 -19.727 1.00 58.41 254 GLY A C 1
ATOM 1970 O O . GLY A 1 254 ? 9.208 3.253 -18.791 1.00 58.41 254 GLY A O 1
ATOM 1971 N N . ARG A 1 255 ? 8.767 4.690 -20.455 1.00 46.59 255 ARG A N 1
ATOM 1972 C CA . ARG A 1 255 ? 9.919 5.593 -20.210 1.00 46.59 255 ARG A CA 1
ATOM 1973 C C . ARG A 1 255 ? 9.743 6.524 -19.001 1.00 46.59 255 ARG A C 1
ATOM 1975 O O . ARG A 1 255 ? 10.670 7.265 -18.683 1.00 46.59 255 ARG A O 1
ATOM 1982 N N . GLN A 1 256 ? 8.570 6.541 -18.363 1.00 51.22 256 GLN A N 1
ATOM 1983 C CA . GLN A 1 256 ? 8.357 7.347 -17.164 1.00 51.22 256 GLN A CA 1
ATOM 1984 C C . GLN A 1 256 ? 9.065 6.701 -15.972 1.00 51.22 256 GLN A C 1
ATOM 1986 O O . GLN A 1 256 ? 8.699 5.615 -15.526 1.00 51.22 256 GLN A O 1
ATOM 1991 N N . GLN A 1 257 ? 10.092 7.393 -15.476 1.00 67.19 257 GLN A N 1
ATOM 1992 C CA . GLN A 1 257 ? 10.779 7.054 -14.235 1.00 67.19 257 GLN A CA 1
ATOM 1993 C C . GLN A 1 257 ? 9.835 7.231 -13.035 1.00 67.19 257 GLN A C 1
ATOM 1995 O O . GLN A 1 257 ? 8.789 7.873 -13.141 1.00 67.19 257 GLN A O 1
ATOM 2000 N N . LEU A 1 258 ? 10.199 6.630 -11.900 1.00 77.06 258 LEU A N 1
ATOM 2001 C CA . LEU A 1 258 ? 9.479 6.759 -10.633 1.00 77.06 258 LEU A CA 1
ATOM 2002 C C . LEU A 1 258 ? 9.139 8.230 -10.353 1.00 77.06 258 LEU A C 1
ATOM 2004 O O . LEU A 1 258 ? 10.017 9.089 -10.365 1.00 77.06 258 LEU A O 1
ATOM 2008 N N . THR A 1 259 ? 7.863 8.499 -10.081 1.00 86.75 259 THR A N 1
ATOM 2009 C CA . THR A 1 259 ? 7.397 9.801 -9.590 1.00 86.75 259 THR A CA 1
ATOM 2010 C C . THR A 1 259 ? 7.023 9.671 -8.128 1.00 86.75 259 THR A C 1
ATOM 2012 O O . THR A 1 259 ? 6.457 8.650 -7.733 1.00 86.75 259 THR A O 1
ATOM 2015 N N . GLY A 1 260 ? 7.270 10.701 -7.329 1.00 93.31 260 GLY A N 1
ATOM 2016 C CA . GLY A 1 260 ? 6.868 10.680 -5.932 1.00 93.31 260 GLY A CA 1
ATOM 2017 C C . GLY A 1 260 ? 6.703 12.064 -5.336 1.00 93.31 260 GLY A C 1
ATOM 2018 O O . GLY A 1 260 ? 7.120 13.075 -5.908 1.00 93.31 260 GLY A O 1
ATOM 2019 N N . PHE A 1 261 ? 6.067 12.095 -4.177 1.00 96.12 261 PHE A N 1
ATOM 2020 C CA . PHE A 1 261 ? 5.906 13.288 -3.363 1.00 96.12 261 PHE A CA 1
ATOM 2021 C C . PHE A 1 261 ? 5.911 12.913 -1.882 1.00 96.12 261 PHE A C 1
ATOM 2023 O O . PHE A 1 261 ? 5.738 11.745 -1.527 1.00 96.12 261 PHE A O 1
ATOM 2030 N N . SER A 1 262 ? 6.118 13.902 -1.024 1.00 96.88 262 SER A N 1
ATOM 2031 C CA . SER A 1 262 ? 5.929 13.783 0.416 1.00 96.88 262 SER A CA 1
ATOM 2032 C C . SER A 1 262 ? 4.883 14.777 0.895 1.00 96.88 262 SER A C 1
ATOM 2034 O O . SER A 1 262 ? 4.628 15.794 0.245 1.00 96.88 262 SER A O 1
ATOM 2036 N N . VAL A 1 263 ? 4.243 14.441 2.007 1.00 95.50 263 VAL A N 1
ATOM 2037 C CA . VAL A 1 263 ? 3.222 15.251 2.663 1.00 95.50 263 VAL A CA 1
ATOM 2038 C C . VAL A 1 263 ? 3.508 15.248 4.157 1.00 95.50 263 VAL A C 1
ATOM 2040 O O . VAL A 1 263 ? 3.567 14.179 4.769 1.00 95.50 263 VAL A O 1
ATOM 2043 N N . GLU A 1 264 ? 3.682 16.432 4.738 1.00 91.56 264 GLU A N 1
ATOM 2044 C CA . GLU A 1 264 ? 3.837 16.597 6.185 1.00 91.56 264 GLU A CA 1
ATOM 2045 C C . GLU A 1 264 ? 2.492 16.865 6.848 1.00 91.56 264 GLU A C 1
ATOM 2047 O O . GLU A 1 264 ? 1.877 17.904 6.623 1.00 91.56 264 GLU A O 1
ATOM 2052 N N . GLY A 1 265 ? 2.033 15.945 7.690 1.00 87.50 265 GLY A N 1
ATOM 2053 C CA . GLY A 1 265 ? 0.787 16.132 8.416 1.00 87.50 265 GLY A CA 1
ATOM 2054 C C . GLY A 1 265 ? 0.290 14.849 9.081 1.00 87.50 265 GLY A C 1
ATOM 2055 O O . GLY A 1 265 ? 0.060 13.861 8.377 1.00 87.50 265 GLY A O 1
ATOM 2056 N N . PRO A 1 266 ? 0.028 14.860 10.401 1.00 85.94 266 PRO A N 1
ATOM 2057 C CA . PRO A 1 266 ? -0.383 13.663 11.136 1.00 85.94 266 PRO A CA 1
ATOM 2058 C C . PRO A 1 266 ? -1.725 13.105 10.645 1.00 85.94 266 PRO A C 1
ATOM 2060 O O . PRO A 1 266 ? -1.894 11.894 10.542 1.00 85.94 266 PRO A O 1
ATOM 2063 N N . ALA A 1 267 ? -2.668 13.975 10.262 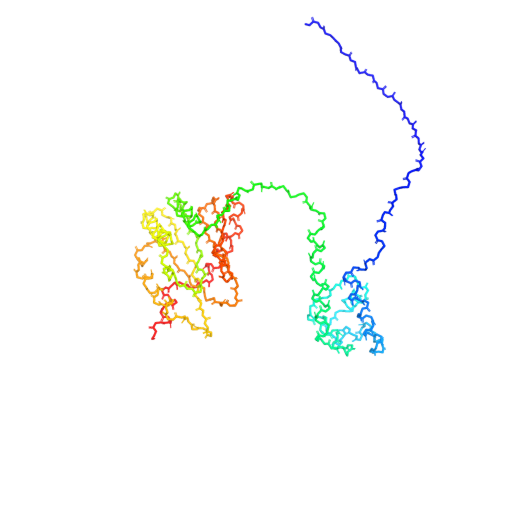1.00 86.31 267 ALA A N 1
ATOM 2064 C CA . ALA A 1 267 ? -3.964 13.551 9.731 1.00 86.31 267 ALA A CA 1
ATOM 2065 C C . ALA A 1 267 ? -3.844 12.837 8.373 1.00 86.31 267 ALA A C 1
ATOM 2067 O O . ALA A 1 267 ? -4.569 11.881 8.121 1.00 86.31 267 ALA A O 1
ATOM 2068 N N . PHE A 1 268 ? -2.927 13.278 7.503 1.00 90.19 268 PHE A N 1
ATOM 2069 C CA . PHE A 1 268 ? -2.673 12.603 6.228 1.00 90.19 268 PHE A CA 1
ATOM 2070 C C . PHE A 1 268 ? -1.997 11.250 6.458 1.00 90.19 268 PHE A C 1
ATOM 2072 O O . PHE A 1 268 ? -2.406 10.249 5.873 1.00 90.19 268 PHE A O 1
ATOM 2079 N N . LEU A 1 269 ? -1.006 11.218 7.355 1.00 92.81 269 LEU A N 1
ATOM 2080 C CA . LEU A 1 269 ? -0.292 10.001 7.727 1.00 92.81 269 LEU A CA 1
ATOM 2081 C C . LEU A 1 269 ? -1.231 8.935 8.296 1.00 92.81 269 LEU A C 1
ATOM 2083 O O . LEU A 1 269 ? -1.108 7.776 7.909 1.00 92.81 269 LEU A O 1
ATOM 2087 N N . ALA A 1 270 ? -2.190 9.319 9.145 1.00 89.88 270 ALA A N 1
ATOM 2088 C CA . ALA A 1 270 ? -3.124 8.394 9.788 1.00 89.88 270 ALA A CA 1
ATOM 2089 C C . ALA A 1 270 ? -3.871 7.493 8.785 1.00 89.88 270 ALA A C 1
ATOM 2091 O O . ALA A 1 270 ? -3.940 6.284 8.987 1.00 89.88 270 ALA A O 1
ATOM 2092 N N . TYR A 1 271 ? -4.327 8.038 7.648 1.00 90.25 271 TYR A N 1
ATOM 2093 C CA . TYR A 1 271 ? -5.004 7.246 6.609 1.00 90.25 271 TYR A CA 1
ATOM 2094 C C . TYR A 1 271 ? -4.135 6.107 6.055 1.00 90.25 271 TYR A C 1
ATOM 2096 O O . TYR A 1 271 ? -4.626 5.009 5.768 1.00 90.25 271 TYR A O 1
ATOM 2104 N N . PHE A 1 272 ? -2.836 6.363 5.892 1.00 95.06 272 PHE A N 1
ATOM 2105 C CA . PHE A 1 272 ? -1.890 5.366 5.401 1.00 95.06 272 PHE A CA 1
ATOM 2106 C C . PHE A 1 272 ? -1.390 4.447 6.512 1.00 95.06 272 PHE A C 1
ATOM 2108 O O . PHE A 1 272 ? -1.163 3.270 6.241 1.00 95.06 272 PHE A O 1
ATOM 2115 N N . ALA A 1 273 ? -1.241 4.950 7.739 1.00 93.19 273 ALA A N 1
ATOM 2116 C CA . ALA A 1 273 ? -0.843 4.154 8.895 1.00 93.19 273 ALA A CA 1
ATOM 2117 C C . ALA A 1 273 ? -1.882 3.071 9.203 1.00 93.19 273 ALA A C 1
ATOM 2119 O O . ALA A 1 273 ? -1.512 1.904 9.276 1.00 93.19 273 ALA A O 1
ATOM 2120 N N . ASP A 1 274 ? -3.172 3.420 9.244 1.00 90.81 274 ASP A N 1
ATOM 2121 C CA . ASP A 1 274 ? -4.253 2.454 9.478 1.00 90.81 274 ASP A CA 1
ATOM 2122 C C . ASP A 1 274 ? -4.267 1.354 8.409 1.00 90.81 274 ASP A C 1
ATOM 2124 O O . ASP A 1 274 ? -4.361 0.164 8.714 1.00 90.81 274 ASP A O 1
ATOM 2128 N N . SER A 1 275 ? -4.128 1.749 7.140 1.00 92.56 275 SER A N 1
ATOM 2129 C CA . SER A 1 275 ? -4.076 0.811 6.013 1.00 92.56 275 SER A CA 1
ATOM 2130 C C . SER A 1 275 ? -2.836 -0.088 6.079 1.00 92.56 275 SER A C 1
ATOM 2132 O O . SER A 1 275 ? -2.919 -1.287 5.804 1.00 92.56 275 SER A O 1
ATOM 2134 N N . PHE A 1 276 ? -1.685 0.476 6.458 1.00 96.56 276 PHE A N 1
ATOM 2135 C CA . PHE A 1 276 ? -0.444 -0.267 6.640 1.00 96.56 276 PHE A CA 1
ATOM 2136 C C . PHE A 1 276 ? -0.559 -1.267 7.788 1.00 96.56 276 PHE A C 1
ATOM 2138 O 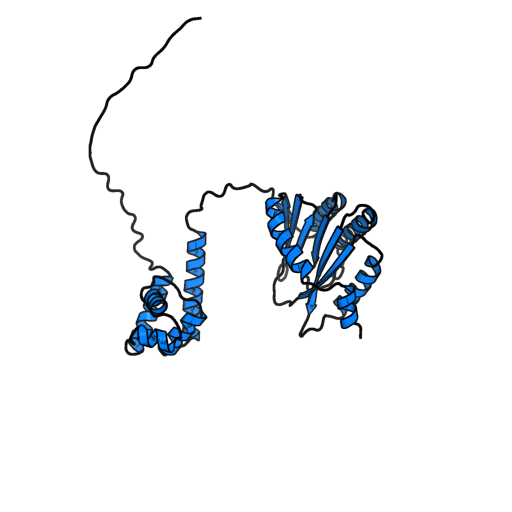O . PHE A 1 276 ? -0.207 -2.424 7.596 1.00 96.56 276 PHE A O 1
ATOM 2145 N N . ASP A 1 277 ? -1.051 -0.855 8.957 1.00 93.81 277 ASP A N 1
ATOM 2146 C CA . ASP A 1 277 ? -1.117 -1.701 10.151 1.00 93.81 277 ASP A CA 1
ATOM 2147 C C . ASP A 1 277 ? -2.145 -2.837 9.981 1.00 93.81 277 ASP A C 1
ATOM 2149 O O . ASP A 1 277 ? -1.887 -3.970 10.398 1.00 93.81 277 ASP A O 1
ATOM 2153 N N . GLN A 1 278 ? -3.256 -2.588 9.273 1.00 93.75 278 GLN A N 1
ATOM 2154 C CA . GLN A 1 278 ? -4.195 -3.641 8.862 1.00 93.75 278 GLN A CA 1
ATOM 2155 C C . GLN A 1 278 ? -3.537 -4.675 7.944 1.00 93.75 278 GLN A C 1
ATOM 2157 O O . GLN A 1 278 ? -3.674 -5.878 8.174 1.00 93.75 278 GLN A O 1
ATOM 2162 N N . ALA A 1 279 ? -2.810 -4.221 6.916 1.00 95.12 279 ALA A N 1
ATOM 2163 C CA . ALA A 1 279 ? -2.072 -5.123 6.039 1.00 95.12 279 ALA A CA 1
ATOM 2164 C C . ALA A 1 279 ? -0.999 -5.879 6.831 1.00 95.12 279 ALA A C 1
ATOM 2166 O O . ALA A 1 279 ? -0.954 -7.103 6.790 1.00 95.12 279 ALA A O 1
ATOM 2167 N N . TRP A 1 280 ? -0.192 -5.173 7.624 1.00 97.12 280 TRP A N 1
ATOM 2168 C CA . TRP A 1 280 ? 0.866 -5.737 8.454 1.00 97.12 280 TRP A CA 1
ATOM 2169 C C . TRP A 1 280 ? 0.362 -6.907 9.294 1.00 97.12 280 TRP A C 1
ATOM 2171 O O . TRP A 1 280 ? 0.958 -7.978 9.235 1.00 97.12 280 TRP A O 1
ATOM 2181 N N . GLY A 1 281 ? -0.753 -6.742 10.014 1.00 94.00 281 GLY A N 1
ATOM 2182 C CA . GLY A 1 281 ? -1.333 -7.790 10.860 1.00 94.00 281 GLY A CA 1
ATOM 2183 C C . GLY A 1 281 ? -1.822 -9.033 10.106 1.00 94.00 281 GLY A C 1
ATOM 2184 O O . GLY A 1 281 ? -1.889 -10.107 10.699 1.00 94.00 281 GLY A O 1
ATOM 2185 N N . ALA A 1 282 ? -2.129 -8.913 8.812 1.00 95.56 282 ALA A N 1
ATOM 2186 C CA . ALA A 1 282 ? -2.610 -10.014 7.976 1.00 95.56 282 ALA A CA 1
ATOM 2187 C C . ALA A 1 282 ? -1.495 -10.762 7.224 1.00 95.56 282 ALA A C 1
ATOM 2189 O O . ALA A 1 282 ? -1.722 -11.875 6.751 1.00 95.56 282 ALA A O 1
ATOM 2190 N N . LEU A 1 283 ? -0.313 -10.157 7.082 1.00 97.69 283 LEU A N 1
ATOM 2191 C CA . LEU A 1 283 ? 0.794 -10.718 6.306 1.00 97.69 283 LEU A CA 1
ATOM 2192 C C . LEU A 1 283 ? 1.692 -11.635 7.144 1.00 97.69 283 LEU A C 1
ATOM 2194 O O . LEU A 1 283 ? 1.854 -11.451 8.357 1.00 97.69 283 LEU A O 1
ATOM 2198 N N . GLU A 1 284 ? 2.305 -12.611 6.477 1.00 96.69 284 GLU A N 1
ATOM 2199 C CA . GLU A 1 284 ? 3.249 -13.532 7.105 1.00 96.69 284 GLU A CA 1
ATOM 2200 C C . GLU A 1 284 ? 4.662 -12.919 7.218 1.00 96.69 284 GLU A C 1
ATOM 2202 O O . GLU A 1 284 ? 5.049 -12.098 6.376 1.00 96.69 284 GLU A O 1
ATOM 2207 N N . PRO A 1 285 ? 5.439 -13.286 8.252 1.00 97.94 285 PRO A N 1
ATOM 2208 C CA . PRO A 1 285 ? 6.851 -12.919 8.377 1.00 97.94 285 PRO A CA 1
ATOM 2209 C C . PRO A 1 285 ? 7.725 -13.410 7.210 1.00 97.94 285 PRO A C 1
ATOM 2211 O O . PRO A 1 285 ? 7.455 -14.448 6.602 1.00 97.94 285 PRO A O 1
ATOM 2214 N N . LEU A 1 286 ? 8.792 -12.663 6.906 1.00 97.56 286 LEU A N 1
ATOM 2215 C CA . LEU A 1 286 ? 9.714 -12.959 5.801 1.00 97.56 286 LEU A CA 1
ATOM 2216 C C . LEU A 1 286 ? 10.376 -14.345 5.903 1.00 97.56 286 LEU A C 1
ATOM 2218 O O . LEU A 1 286 ? 10.448 -15.066 4.907 1.00 97.56 286 LEU A O 1
ATOM 2222 N N . ASP A 1 287 ? 10.826 -14.738 7.090 1.00 96.44 287 ASP A N 1
ATOM 2223 C CA . ASP A 1 287 ? 11.444 -16.042 7.354 1.00 96.44 287 ASP A CA 1
ATOM 2224 C C . ASP A 1 287 ? 10.477 -17.210 7.082 1.00 96.44 287 ASP A C 1
ATOM 2226 O O . ASP A 1 287 ? 10.840 -18.205 6.449 1.00 96.44 287 ASP A O 1
ATOM 2230 N N . THR A 1 288 ? 9.215 -17.047 7.483 1.00 96.56 288 THR A N 1
ATOM 2231 C CA . THR A 1 288 ? 8.135 -18.015 7.266 1.00 96.56 288 THR A CA 1
ATOM 2232 C C . THR A 1 288 ? 7.832 -18.170 5.776 1.00 96.56 288 THR A C 1
ATOM 2234 O O . THR A 1 288 ? 7.735 -19.295 5.275 1.00 96.56 288 THR A O 1
ATOM 2237 N N . TYR A 1 289 ? 7.761 -17.053 5.046 1.00 96.50 289 TYR A N 1
ATOM 2238 C CA . TYR A 1 289 ? 7.589 -17.064 3.595 1.00 96.50 289 TYR A CA 1
ATOM 2239 C C . TYR A 1 289 ? 8.754 -17.783 2.896 1.00 96.50 289 TYR A C 1
ATOM 2241 O O . TYR A 1 289 ? 8.543 -18.686 2.082 1.00 96.50 289 TYR A O 1
ATOM 2249 N N . LEU A 1 290 ? 10.001 -17.449 3.249 1.00 96.06 290 LEU A N 1
ATOM 2250 C CA . LEU A 1 290 ? 11.190 -18.090 2.681 1.00 96.06 290 LEU A CA 1
ATOM 2251 C C . LEU A 1 290 ? 11.208 -19.602 2.933 1.00 96.06 290 LEU A C 1
ATOM 2253 O O . LEU A 1 290 ? 11.508 -20.364 2.013 1.00 96.06 290 LEU A O 1
ATOM 2257 N N . ALA A 1 291 ? 10.818 -20.063 4.123 1.00 94.00 291 ALA A N 1
ATOM 2258 C CA . ALA A 1 291 ? 10.774 -21.490 4.448 1.00 94.00 291 ALA A CA 1
ATOM 2259 C C . ALA A 1 291 ? 9.848 -22.307 3.519 1.00 94.00 291 ALA A C 1
ATOM 2261 O O . ALA A 1 291 ? 10.104 -23.489 3.275 1.00 94.00 291 ALA A O 1
ATOM 2262 N N . ARG A 1 292 ? 8.793 -21.696 2.961 1.00 91.38 292 ARG A N 1
ATOM 2263 C CA . ARG A 1 292 ? 7.900 -22.345 1.982 1.00 91.38 292 ARG A CA 1
ATOM 2264 C C . ARG A 1 292 ? 8.496 -22.443 0.581 1.00 91.38 292 ARG A C 1
ATOM 2266 O O . ARG A 1 292 ? 8.246 -23.432 -0.102 1.00 91.38 292 ARG A O 1
ATOM 2273 N N . HIS A 1 293 ? 9.261 -21.435 0.166 1.00 86.12 293 HIS A N 1
ATOM 2274 C CA . HIS A 1 293 ? 9.745 -21.277 -1.213 1.00 86.12 293 HIS A CA 1
ATOM 2275 C C . HIS A 1 293 ? 11.221 -21.673 -1.405 1.00 86.12 293 HIS A C 1
ATOM 2277 O O . HIS A 1 293 ? 11.774 -21.513 -2.490 1.00 86.12 293 HIS A O 1
ATOM 2283 N N . CYS A 1 294 ? 11.875 -22.207 -0.368 1.00 69.50 294 CYS A N 1
ATOM 2284 C CA . CYS A 1 294 ? 13.268 -22.666 -0.414 1.00 69.50 294 CYS A CA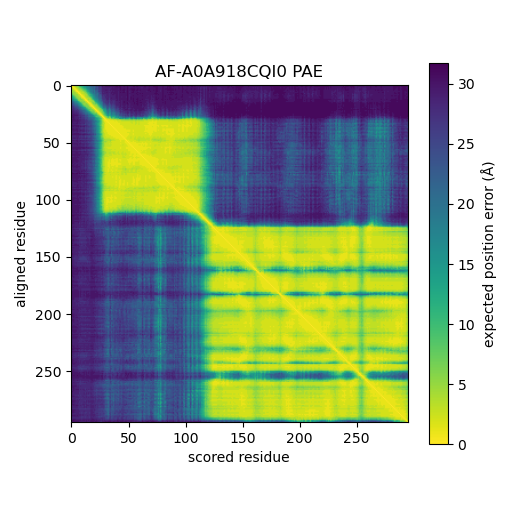 1
ATOM 2285 C C . CYS A 1 294 ? 13.428 -24.197 -0.354 1.00 69.50 294 CYS A C 1
ATOM 2287 O O . CYS A 1 294 ? 14.442 -24.670 0.156 1.00 69.50 294 CYS A O 1
ATOM 2289 N N . ARG A 1 295 ? 12.454 -24.965 -0.861 1.00 56.69 295 ARG A N 1
ATOM 2290 C CA . ARG A 1 295 ? 12.603 -26.421 -1.040 1.00 56.69 295 ARG A CA 1
ATOM 2291 C C . ARG A 1 295 ? 13.403 -26.778 -2.285 1.00 56.69 295 ARG A C 1
ATOM 2293 O O . ARG A 1 295 ? 13.209 -26.099 -3.316 1.00 56.69 295 ARG A O 1
#

Sequence (295 aa):
MPGESGTIALVGLGEALGGEAMDTHTRGASSPVQRFASELRRLRMAAGNLQVKTIAARAQCSSATVSEALNGRRLPGETVTCRLVAVLGGDWGRWQALWREARTELDTLKREGPEAPTEALRVGMVRYPDPTSFYRAAAERIRTARCEVRLTYVRLHPPGHWGAAEVAEYFSTVLQWARDHSGEGASARRIIGVPERDGEPRADYVQWLREHQEETTDIYAYEARVMPWTVSCAWHNTGLVDDSVTFLSFSGAGRQQLTGFSVEGPAFLAYFADSFDQAWGALEPLDTYLARHCR

Radius of gyration: 29.78 Å; Cα contacts (8 Å, |Δi|>4): 396; 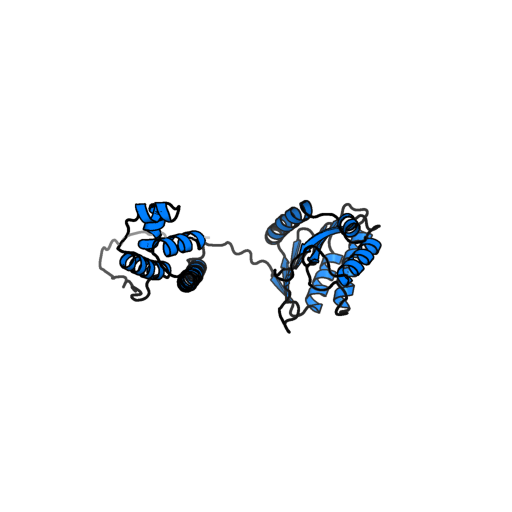chains: 1; bounding box: 68×92×55 Å

Secondary structure (DSSP, 8-state):
---------------------------S---HHHHHHHHHHHHHHHTT---HHHHHHHTTS-HHHHHHHHTTS----HHHHHHHHHHTT--HHHHHHHHHHHHHHHHHHHHTS----------EEEEESSHHHHHHHHHHHHHT-SSEEEEEEE-SS-TTTT--HHHHHHHHHHHHHHHHTTTTT-EEEEEEEEEEETTEEPHHHHHHHHHHHHHHTT-TTEEEEEEEE-TTS--EEEEEETTTEEEEEEPPSTT---EEEEEE-HHHHHHHHHHHHHHHHHSEEHHHHHHHH--

Solvent-accessible surface area (backbone atoms only — not comparable to full-atom values): 17002 Å² total; per-residue (Å²): 137,84,88,80,90,87,87,86,81,90,89,84,90,80,82,87,80,90,75,82,77,77,76,81,71,83,80,82,75,74,52,46,38,40,51,52,11,51,56,50,46,51,41,32,51,77,50,71,54,68,52,56,63,59,51,12,62,74,36,74,50,52,46,63,59,48,48,32,28,54,70,26,74,40,75,69,57,69,71,54,45,49,32,48,36,53,75,35,72,48,63,58,76,68,48,49,53,55,50,51,52,31,48,54,51,51,56,48,56,62,72,71,46,87,76,70,92,65,84,73,75,82,60,58,68,49,77,32,95,38,56,60,61,39,33,47,54,51,33,59,49,53,73,68,46,82,45,34,36,43,37,43,49,60,50,94,64,55,87,68,78,84,66,52,66,48,59,54,50,29,56,50,45,53,53,49,46,21,53,77,33,45,84,70,85,26,41,32,41,33,43,34,31,43,45,36,58,99,86,43,65,46,67,74,46,54,53,51,52,52,57,50,48,67,73,41,71,85,27,80,12,45,48,51,27,43,39,87,30,52,86,91,54,90,62,71,31,40,38,37,39,56,70,47,35,31,35,42,36,38,74,48,74,83,91,44,65,48,41,37,37,35,37,49,36,48,76,66,36,46,65,53,48,56,56,46,53,56,50,55,76,72,40,50,46,44,71,63,53,47,68,72,76,69,119